Protein AF-A0A935Y3Q5-F1 (afdb_monomer)

Nearest PDB structures (foldseek):
  7ung-assembly1_C4  TM=1.610E-01  e=5.595E+00  Homo sapiens

Solvent-accessible surface area (backbone atoms only — not comparable to full-atom values): 12399 Å² total; per-residue (Å²): 144,76,80,94,75,81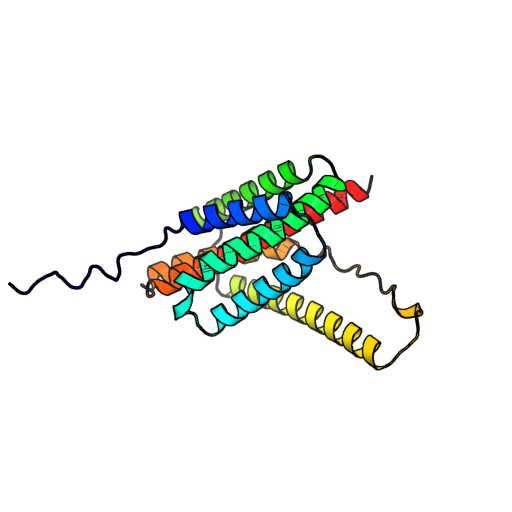,73,72,82,82,67,74,67,79,50,76,68,51,31,56,52,37,16,52,52,18,19,54,52,16,55,75,59,72,44,78,80,54,44,57,55,25,52,51,50,39,54,50,50,53,53,50,38,71,78,40,48,82,50,14,72,63,48,36,43,55,42,26,27,35,44,15,26,33,53,20,30,52,49,46,59,48,44,76,76,37,81,70,51,64,63,54,23,55,50,50,41,52,49,52,51,52,51,51,52,50,44,49,73,68,55,77,57,74,88,42,73,66,59,51,50,53,51,54,50,53,54,50,52,54,51,51,52,53,50,49,54,50,50,52,53,55,49,44,73,74,73,54,97,62,82,83,71,84,69,77,72,85,81,70,80,72,80,70,59,72,53,51,69,56,49,49,54,51,48,51,51,52,47,55,52,39,60,76,68,66,58,62,76,39,52,57,33,44,49,51,40,52,44,50,53,46,53,53,51,44,37,55,47,37,46,51,53,52,50,58,57,64,70,73,114

Mean predicted aligned error: 11.65 Å

Secondary structure (DSSP, 8-state):
-----S-GGG-----HHHHHHHHHHHHHHHHHS--HHHHHHHHHHHHHHHHHHHH-GGGHHHHHHHHHHHHHHHHHHHHHHHHHHSTTHHHHHHHHHHHHHHHHHHHHHTTSS---HHHHHHHHHHHHHHHHHHHHHHHHHHHHHHH---GGGTT------SSSSTHHHHHHHHHHHHHHHHHHTT--THHHHHHHHHHHHHHHHHHHHHHHHHHHHHTT-

Structure (mmCIF, N/CA/C/O backbone):
data_AF-A0A935Y3Q5-F1
#
_entry.id   AF-A0A935Y3Q5-F1
#
loop_
_atom_site.group_PDB
_atom_site.id
_atom_site.type_symbol
_atom_site.label_atom_id
_atom_site.label_alt_id
_atom_site.label_comp_id
_atom_site.label_asym_id
_atom_site.label_entity_id
_atom_site.label_seq_id
_atom_site.pdbx_PDB_ins_code
_atom_site.Cartn_x
_atom_site.Cartn_y
_atom_site.Cartn_z
_atom_site.occupancy
_atom_site.B_iso_or_equiv
_atom_site.auth_seq_id
_atom_site.auth_comp_id
_atom_site.auth_asym_id
_atom_site.auth_atom_id
_atom_site.pdbx_PDB_model_num
ATOM 1 N N . MET A 1 1 ? -45.924 16.708 11.625 1.00 39.38 1 MET A N 1
ATOM 2 C CA . MET A 1 1 ? -45.966 16.542 10.158 1.00 39.38 1 MET A CA 1
ATOM 3 C C . MET A 1 1 ? -45.067 17.614 9.555 1.00 39.38 1 MET A C 1
ATOM 5 O O . MET A 1 1 ? -45.546 18.608 9.039 1.00 39.38 1 MET A O 1
ATOM 9 N N . LEU A 1 2 ? -43.756 17.473 9.763 1.00 34.88 2 LEU A N 1
ATOM 10 C CA . LEU A 1 2 ? -42.745 18.402 9.264 1.00 34.88 2 LEU A CA 1
ATOM 11 C C . LEU A 1 2 ? -41.760 17.587 8.441 1.00 34.88 2 LEU A C 1
ATOM 13 O O . LEU A 1 2 ? -41.349 16.495 8.833 1.00 34.88 2 LEU A O 1
ATOM 17 N N . SER A 1 3 ? -41.556 18.097 7.241 1.00 35.84 3 SER A N 1
ATOM 18 C CA . SER A 1 3 ? -41.085 17.430 6.047 1.00 35.84 3 SER A CA 1
ATOM 19 C C . SER A 1 3 ? -39.698 16.826 6.206 1.00 35.84 3 SER A C 1
ATOM 21 O O . SER A 1 3 ? -38.687 17.522 6.266 1.00 35.84 3 SER A O 1
ATOM 23 N N . TRP A 1 4 ? -39.682 15.501 6.149 1.00 32.72 4 TRP A N 1
ATOM 24 C CA . TRP A 1 4 ? -38.643 14.691 5.526 1.00 32.72 4 TRP A CA 1
ATOM 25 C C . TRP A 1 4 ? -38.387 15.182 4.082 1.00 32.72 4 TRP A C 1
ATOM 27 O O . TRP A 1 4 ? -38.914 14.615 3.132 1.00 32.72 4 TRP A O 1
ATOM 37 N N . SER A 1 5 ? -37.657 16.284 3.900 1.00 46.84 5 SER A N 1
ATOM 38 C CA . SER A 1 5 ? -37.293 16.789 2.561 1.00 46.84 5 SER A CA 1
ATOM 39 C C . SER A 1 5 ? -35.880 17.378 2.472 1.00 46.84 5 SER A C 1
ATOM 41 O O . SER A 1 5 ? -35.524 17.886 1.419 1.00 46.84 5 SER A O 1
ATOM 43 N N . ASP A 1 6 ? -35.054 17.264 3.519 1.00 44.66 6 ASP A N 1
ATOM 44 C CA . ASP A 1 6 ? -33.654 17.735 3.491 1.00 44.66 6 ASP A CA 1
ATOM 45 C C . ASP A 1 6 ? -32.638 16.685 3.985 1.00 44.66 6 ASP A C 1
ATOM 47 O O . ASP A 1 6 ? -31.514 16.999 4.368 1.00 44.66 6 ASP A O 1
ATOM 51 N N . HIS A 1 7 ? -32.993 15.397 3.924 1.00 48.81 7 HIS A N 1
ATOM 52 C CA . HIS A 1 7 ? -32.049 14.289 4.150 1.00 48.81 7 HIS A CA 1
ATOM 53 C C . HIS A 1 7 ? -31.499 13.667 2.853 1.00 48.81 7 HIS A C 1
ATOM 55 O O . HIS A 1 7 ? -30.810 12.646 2.894 1.00 48.81 7 HIS A O 1
ATOM 61 N N . ASP A 1 8 ? -31.731 14.298 1.701 1.00 46.88 8 ASP A N 1
ATOM 62 C CA . ASP A 1 8 ? -31.341 13.748 0.397 1.00 46.88 8 ASP A CA 1
ATOM 63 C C . ASP A 1 8 ? -29.943 14.140 -0.089 1.00 46.88 8 ASP A C 1
ATOM 65 O O . ASP A 1 8 ? -29.458 13.557 -1.057 1.00 46.88 8 ASP A O 1
ATOM 69 N N . ASN A 1 9 ? -29.222 15.014 0.622 1.00 42.94 9 ASN A N 1
ATOM 70 C CA . ASN A 1 9 ? -27.847 15.359 0.237 1.00 42.94 9 ASN A CA 1
ATOM 71 C C . ASN A 1 9 ? -26.752 14.542 0.955 1.00 42.94 9 ASN A C 1
ATOM 73 O O . ASN A 1 9 ? -25.574 14.679 0.646 1.00 42.94 9 ASN A O 1
ATOM 77 N N . ALA A 1 10 ? -27.125 13.642 1.873 1.00 44.50 10 ALA A N 1
ATOM 78 C CA . ALA A 1 10 ? -26.200 12.707 2.533 1.00 44.50 10 ALA A CA 1
ATOM 79 C C . ALA A 1 10 ? -26.218 11.292 1.910 1.00 44.50 10 ALA A C 1
ATOM 81 O O . ALA A 1 10 ? -25.588 10.371 2.434 1.00 44.50 10 ALA A O 1
ATOM 82 N N . ARG A 1 11 ? -26.958 11.107 0.804 1.00 49.88 11 ARG A N 1
ATOM 83 C CA . ARG A 1 11 ? -27.151 9.818 0.110 1.00 49.88 11 ARG A CA 1
ATOM 84 C C . ARG A 1 11 ? -26.320 9.639 -1.162 1.00 49.88 11 ARG A C 1
ATOM 86 O O . ARG A 1 11 ? -26.510 8.650 -1.861 1.00 49.88 11 ARG A O 1
ATOM 93 N N . ARG A 1 12 ? -25.394 10.543 -1.487 1.00 51.38 12 ARG A N 1
ATOM 94 C CA . ARG A 1 12 ? -24.423 10.288 -2.562 1.00 51.38 12 ARG A CA 1
ATOM 95 C C . ARG A 1 12 ? -23.186 9.640 -1.964 1.00 51.38 12 ARG A C 1
ATOM 97 O O . ARG A 1 12 ? -22.167 10.288 -1.767 1.00 51.38 12 ARG A O 1
ATOM 104 N N . CYS A 1 13 ? -23.307 8.356 -1.647 1.00 51.44 13 CYS A N 1
ATOM 105 C CA . CYS A 1 13 ? -22.148 7.480 -1.705 1.00 51.44 13 CYS A CA 1
ATOM 106 C C . CYS A 1 13 ? -21.704 7.467 -3.175 1.00 51.44 13 CYS A C 1
ATOM 108 O O . CYS A 1 13 ? -22.484 6.987 -3.995 1.00 51.44 13 CYS A O 1
ATOM 110 N N . PRO A 1 14 ? -20.518 7.971 -3.557 1.00 50.34 14 PRO A N 1
ATOM 111 C CA . PRO A 1 14 ? -19.806 7.282 -4.611 1.00 50.34 14 PRO A CA 1
ATOM 112 C C . PRO A 1 14 ? -19.518 5.897 -4.035 1.00 50.34 14 PRO A C 1
ATOM 114 O O . PRO A 1 14 ? -18.933 5.736 -2.975 1.00 50.34 14 PRO A O 1
ATOM 117 N N . ASP A 1 15 ? -20.119 4.907 -4.640 1.00 57.72 15 ASP A N 1
ATOM 118 C CA . ASP A 1 15 ? -20.060 3.492 -4.349 1.00 57.72 15 ASP A CA 1
ATOM 119 C C . ASP A 1 15 ? -18.612 3.066 -4.015 1.00 57.72 15 ASP A C 1
ATOM 121 O O . ASP A 1 15 ? -17.704 3.282 -4.803 1.00 57.72 15 ASP A O 1
ATOM 125 N N . ILE A 1 16 ? -18.357 2.415 -2.876 1.00 58.88 16 ILE A N 1
ATOM 126 C CA . ILE A 1 16 ? -17.071 1.733 -2.609 1.00 58.88 16 ILE A CA 1
ATOM 127 C C . ILE A 1 16 ? -16.604 0.859 -3.805 1.00 58.88 16 ILE A C 1
ATOM 129 O O . ILE A 1 16 ? -15.405 0.877 -4.105 1.00 58.88 16 ILE A O 1
ATOM 133 N N . PRO A 1 17 ? -17.486 0.164 -4.568 1.00 62.41 17 PRO A N 1
ATOM 134 C CA . PRO A 1 17 ? -17.058 -0.512 -5.798 1.00 62.41 17 PRO A CA 1
ATOM 135 C C . PRO A 1 17 ? -16.585 0.433 -6.919 1.00 62.41 17 PRO A C 1
ATOM 137 O O . PRO A 1 17 ? -15.764 0.018 -7.738 1.00 62.41 17 PRO A O 1
ATOM 140 N N . LEU A 1 18 ? -17.012 1.701 -6.937 1.00 69.00 18 LEU A N 1
ATOM 141 C CA . LEU A 1 18 ? -16.513 2.731 -7.855 1.00 69.00 18 LEU A CA 1
ATOM 142 C C . LEU A 1 18 ? -15.013 2.962 -7.657 1.00 69.00 18 LEU A C 1
ATOM 144 O O . LEU A 1 18 ? -14.288 3.103 -8.633 1.00 69.00 18 LEU A O 1
ATOM 148 N N . GLY A 1 19 ? -14.530 2.953 -6.410 1.00 68.12 19 GLY A N 1
ATOM 149 C CA . GLY A 1 19 ? -13.105 3.103 -6.104 1.00 68.12 19 GLY A CA 1
ATOM 150 C C . GLY A 1 19 ? -12.257 1.978 -6.704 1.00 68.12 19 GLY A C 1
ATOM 151 O O . GLY A 1 19 ? -11.228 2.241 -7.323 1.00 68.12 19 GLY A O 1
ATOM 152 N N . GLY A 1 20 ? -12.726 0.730 -6.604 1.00 67.31 20 GLY A N 1
ATOM 153 C CA . GLY A 1 20 ? -12.073 -0.415 -7.246 1.00 67.31 20 GLY A CA 1
ATOM 154 C C . GLY A 1 20 ? -12.096 -0.326 -8.774 1.00 67.31 20 GLY A C 1
ATOM 155 O O . GLY A 1 20 ? -11.088 -0.579 -9.429 1.00 67.31 20 GLY A O 1
ATOM 156 N N . LEU A 1 21 ? -13.219 0.102 -9.353 1.00 73.38 21 LEU A N 1
ATOM 157 C CA . LEU A 1 21 ? -13.364 0.269 -10.801 1.00 73.38 21 LEU A CA 1
ATOM 158 C C . LEU A 1 21 ? -12.474 1.400 -11.348 1.00 73.38 21 LEU A C 1
ATOM 160 O O . LEU A 1 21 ? -11.864 1.261 -12.408 1.00 73.38 21 LEU A O 1
ATOM 164 N N . LEU A 1 22 ? -12.337 2.486 -10.589 1.00 73.19 22 LEU A N 1
ATOM 165 C CA . LEU A 1 22 ? -11.429 3.597 -10.867 1.00 73.19 22 LEU A CA 1
ATOM 166 C C . LEU A 1 22 ? -9.955 3.183 -10.784 1.00 73.19 22 LEU A C 1
ATOM 168 O O . LEU A 1 22 ? -9.159 3.611 -11.620 1.00 73.19 22 LEU A O 1
ATOM 172 N N . LEU A 1 23 ? -9.596 2.312 -9.837 1.00 72.00 23 LEU A N 1
ATOM 173 C CA . LEU A 1 23 ? -8.248 1.747 -9.747 1.00 72.00 23 LEU A CA 1
ATOM 174 C C . LEU A 1 23 ? -7.921 0.909 -10.982 1.00 72.00 23 LEU A C 1
ATOM 176 O O . LEU A 1 23 ? -6.860 1.081 -11.578 1.00 72.00 23 LEU A O 1
ATOM 180 N N . LEU A 1 24 ? -8.846 0.050 -11.415 1.00 74.75 24 LEU A N 1
ATOM 181 C CA . LEU A 1 24 ? -8.669 -0.753 -12.627 1.00 74.75 24 LEU A CA 1
ATOM 182 C C . LEU A 1 24 ? -8.554 0.123 -13.885 1.00 74.75 24 LEU A C 1
ATOM 184 O O . LEU A 1 24 ? -7.737 -0.169 -14.757 1.00 74.75 24 LEU A O 1
ATOM 188 N N . ALA A 1 25 ? -9.309 1.223 -13.963 1.00 73.81 25 ALA A N 1
ATOM 189 C CA . ALA A 1 25 ? -9.192 2.197 -15.050 1.00 73.81 25 ALA A CA 1
ATOM 190 C C . ALA A 1 25 ? -7.831 2.923 -15.040 1.00 73.81 25 ALA A C 1
ATOM 192 O O . ALA A 1 25 ? -7.201 3.088 -16.090 1.00 73.81 25 ALA A O 1
ATOM 193 N N . GLY A 1 26 ? -7.337 3.306 -13.858 1.00 68.69 26 GLY A N 1
ATOM 194 C CA . GLY A 1 26 ? -5.981 3.829 -13.675 1.00 68.69 26 GLY A CA 1
ATOM 195 C C . GLY A 1 26 ? -4.911 2.815 -14.091 1.00 68.69 26 GLY A C 1
ATOM 196 O O . GLY A 1 26 ? -3.988 3.137 -14.832 1.00 68.69 26 GLY A O 1
ATOM 197 N N . ALA A 1 27 ? -5.072 1.551 -13.706 1.00 67.12 27 ALA A N 1
ATOM 198 C CA . ALA A 1 27 ? -4.135 0.493 -14.071 1.00 67.12 27 ALA A CA 1
ATOM 199 C C . ALA A 1 27 ? -4.115 0.224 -15.581 1.00 67.12 27 ALA A C 1
ATOM 201 O O . ALA A 1 27 ? -3.040 0.087 -16.161 1.00 67.12 27 ALA A O 1
ATOM 202 N N . ALA A 1 28 ? -5.279 0.218 -16.235 1.00 71.81 28 ALA A N 1
ATOM 203 C CA . ALA A 1 28 ? -5.386 0.040 -17.681 1.00 71.81 28 ALA A CA 1
ATOM 204 C C . ALA A 1 28 ? -4.739 1.195 -18.465 1.00 71.81 28 ALA A C 1
ATOM 206 O O . ALA A 1 28 ? -4.054 0.966 -19.461 1.00 71.81 28 ALA A O 1
ATOM 207 N N . THR A 1 29 ? -4.915 2.436 -18.003 1.00 68.81 29 THR A N 1
ATOM 208 C CA . THR A 1 29 ? -4.280 3.608 -18.627 1.00 68.81 29 THR A CA 1
ATOM 209 C C . THR A 1 29 ? -2.761 3.604 -18.432 1.00 68.81 29 THR A C 1
ATOM 211 O O . THR A 1 29 ? -2.031 3.875 -19.386 1.00 68.81 29 THR A O 1
ATOM 214 N N . GLY A 1 30 ? -2.273 3.198 -17.254 1.00 62.12 30 GLY A N 1
ATOM 215 C CA . GLY A 1 30 ? -0.839 3.014 -16.989 1.00 62.12 30 GLY A CA 1
ATOM 216 C C . GLY A 1 30 ? -0.214 1.891 -17.823 1.00 62.12 30 GLY A C 1
ATOM 217 O O . GLY A 1 30 ? 0.922 2.008 -18.276 1.00 62.12 30 GLY A O 1
ATOM 218 N N . TRP A 1 31 ? -0.982 0.835 -18.104 1.00 62.12 31 TRP A N 1
ATOM 219 C CA . TRP A 1 31 ? -0.565 -0.260 -18.981 1.00 62.12 31 TRP A CA 1
ATOM 220 C C . TRP A 1 31 ? -0.374 0.184 -20.438 1.00 62.12 31 TRP A C 1
ATOM 222 O O . TRP A 1 31 ? 0.500 -0.328 -21.134 1.00 62.12 31 TRP A O 1
ATOM 232 N N . TYR A 1 32 ? -1.187 1.132 -20.910 1.00 67.00 32 TYR A N 1
ATOM 233 C CA . TYR A 1 32 ? -1.147 1.601 -22.297 1.00 67.00 32 TYR A CA 1
ATOM 234 C C . TYR A 1 32 ? -0.034 2.632 -22.554 1.00 67.00 32 TYR A C 1
ATOM 236 O O . TYR A 1 32 ? 0.491 2.702 -23.665 1.00 67.00 32 TYR A O 1
ATOM 244 N N . TYR A 1 33 ? 0.356 3.408 -21.535 1.00 64.69 33 TYR A N 1
ATOM 245 C CA . TYR A 1 33 ? 1.381 4.458 -21.637 1.00 64.69 33 TYR A CA 1
ATOM 246 C C . TYR A 1 33 ? 2.509 4.300 -20.600 1.00 64.69 33 TYR A C 1
ATOM 248 O O . TYR A 1 33 ? 2.696 5.173 -19.744 1.00 64.69 33 TYR A O 1
ATOM 256 N N . PRO A 1 34 ? 3.311 3.225 -20.675 1.00 61.66 34 PRO A N 1
ATOM 257 C CA . PRO A 1 34 ? 4.431 3.021 -19.766 1.00 61.66 34 PRO A CA 1
ATOM 258 C C . PRO A 1 34 ? 5.538 4.042 -20.037 1.00 61.66 34 PRO A C 1
ATOM 260 O O . PRO A 1 34 ? 6.307 3.927 -20.990 1.00 61.66 34 PRO A O 1
ATOM 263 N N . SER A 1 35 ? 5.648 5.061 -19.192 1.00 65.94 35 SER A N 1
ATOM 264 C CA . SER A 1 35 ? 6.796 5.963 -19.231 1.00 65.94 35 SER A CA 1
ATOM 265 C C . SER A 1 35 ? 7.275 6.310 -17.829 1.00 65.94 35 SER A C 1
ATOM 267 O O . SER A 1 35 ? 6.481 6.522 -16.910 1.00 65.94 35 SER A O 1
ATOM 269 N N . ASN A 1 36 ? 8.597 6.436 -17.676 1.00 64.19 36 ASN A N 1
ATOM 270 C CA . ASN A 1 36 ? 9.225 6.921 -16.441 1.00 64.19 36 ASN A CA 1
ATOM 271 C C . ASN A 1 36 ? 8.727 8.328 -16.054 1.00 64.19 36 ASN A C 1
ATOM 273 O O . ASN A 1 36 ? 8.797 8.707 -14.888 1.00 64.19 36 ASN A O 1
ATOM 277 N N . LEU A 1 37 ? 8.184 9.068 -17.029 1.00 63.91 37 LEU A N 1
ATOM 278 C CA . LEU A 1 37 ? 7.519 10.358 -16.859 1.00 63.91 37 LEU A CA 1
ATOM 279 C C . LEU A 1 37 ? 6.200 10.274 -16.080 1.00 63.91 37 LEU A C 1
ATOM 281 O O . LEU A 1 37 ? 5.844 11.265 -15.461 1.00 63.91 37 LEU A O 1
ATOM 285 N N . PHE A 1 38 ? 5.493 9.139 -16.065 1.00 65.25 38 PHE A N 1
ATOM 286 C CA . PHE A 1 38 ? 4.278 8.964 -15.254 1.00 65.25 38 PHE A CA 1
ATOM 287 C C . PHE A 1 38 ? 4.540 8.242 -13.928 1.00 65.25 38 PHE A C 1
ATOM 289 O O . PHE A 1 38 ? 3.842 8.504 -12.952 1.00 65.25 38 PHE A O 1
ATOM 296 N N . LEU A 1 39 ? 5.574 7.400 -13.851 1.00 69.69 39 LEU A N 1
ATOM 297 C CA . LEU A 1 39 ? 5.873 6.603 -12.657 1.00 69.69 39 LEU A CA 1
ATOM 298 C C . LEU A 1 39 ? 6.265 7.464 -11.443 1.00 69.69 39 LEU A C 1
ATOM 300 O O . LEU A 1 39 ? 5.698 7.300 -10.363 1.00 69.69 39 LEU A O 1
ATOM 304 N N . TRP A 1 40 ? 7.194 8.409 -11.617 1.00 71.38 40 TRP A N 1
ATOM 305 C CA . TRP A 1 40 ? 7.646 9.274 -10.520 1.00 71.38 40 TRP A CA 1
ATOM 306 C C . TRP A 1 40 ? 6.577 10.277 -10.064 1.00 71.38 40 TRP A C 1
ATOM 308 O O . TRP A 1 40 ? 6.346 10.375 -8.857 1.00 71.38 40 TRP A O 1
ATOM 318 N N . PRO A 1 41 ? 5.859 10.978 -10.966 1.00 74.06 41 PRO A N 1
ATOM 319 C CA . PRO A 1 41 ? 4.769 11.853 -10.549 1.00 74.06 41 PRO A CA 1
ATOM 320 C C . PRO A 1 41 ? 3.612 11.101 -9.900 1.00 74.06 41 PRO A C 1
ATOM 322 O O . PRO A 1 41 ? 3.035 11.634 -8.961 1.00 74.06 41 PRO A O 1
ATOM 325 N N . ALA A 1 42 ? 3.290 9.877 -10.336 1.00 72.38 42 ALA A N 1
ATOM 326 C CA . ALA A 1 42 ? 2.255 9.067 -9.694 1.00 72.38 42 ALA A CA 1
ATOM 327 C C . ALA A 1 42 ? 2.658 8.647 -8.271 1.00 72.38 42 ALA A C 1
ATOM 329 O O . ALA A 1 42 ? 1.853 8.785 -7.353 1.00 72.38 42 ALA A O 1
ATOM 330 N N . ALA A 1 43 ? 3.915 8.234 -8.060 1.00 72.06 43 ALA A N 1
ATOM 331 C CA . ALA A 1 43 ? 4.434 7.913 -6.728 1.00 72.06 43 ALA A CA 1
ATOM 332 C C . ALA A 1 43 ? 4.390 9.127 -5.782 1.00 72.06 43 ALA A C 1
ATOM 334 O O . ALA A 1 43 ? 3.943 9.030 -4.638 1.00 72.06 43 ALA A O 1
ATOM 335 N N . ILE A 1 44 ? 4.820 10.294 -6.274 1.00 77.50 44 ILE A N 1
ATOM 336 C CA . ILE A 1 44 ? 4.821 11.544 -5.503 1.00 77.50 44 ILE A CA 1
ATOM 337 C C . ILE A 1 44 ? 3.384 12.008 -5.232 1.00 77.50 44 ILE A C 1
ATOM 339 O O . ILE A 1 44 ? 3.059 12.371 -4.104 1.00 77.50 44 ILE A O 1
ATOM 343 N N . ALA A 1 45 ? 2.504 11.962 -6.234 1.00 77.19 45 ALA A N 1
ATOM 344 C CA . ALA A 1 45 ? 1.101 12.335 -6.088 1.00 77.19 45 ALA A CA 1
ATOM 345 C C . ALA A 1 45 ? 0.369 11.420 -5.095 1.00 77.19 45 ALA A C 1
ATOM 347 O O . ALA A 1 45 ? -0.364 11.925 -4.246 1.00 77.19 45 ALA A O 1
ATOM 348 N N . GLY A 1 46 ? 0.608 10.105 -5.148 1.00 74.75 46 GLY A N 1
ATOM 349 C CA . GLY A 1 46 ? 0.058 9.136 -4.199 1.00 74.75 46 GLY A CA 1
ATOM 350 C C . GLY A 1 46 ? 0.490 9.433 -2.762 1.00 74.75 46 GLY A C 1
ATOM 351 O O . GLY A 1 46 ? -0.352 9.531 -1.869 1.00 74.75 46 GLY A O 1
ATOM 352 N N . LEU A 1 47 ? 1.783 9.692 -2.543 1.00 77.31 47 LEU A N 1
ATOM 353 C CA . LEU A 1 47 ? 2.315 10.041 -1.223 1.00 77.31 47 LEU A CA 1
ATOM 354 C C . LEU A 1 47 ? 1.725 11.356 -0.687 1.00 77.31 47 LEU A C 1
ATOM 356 O O . LEU A 1 47 ? 1.337 11.434 0.479 1.00 77.31 47 LEU A O 1
ATOM 360 N N . VAL A 1 48 ? 1.603 12.378 -1.538 1.00 79.81 48 VAL A N 1
ATOM 361 C CA . VAL A 1 48 ? 0.997 13.668 -1.172 1.00 79.81 48 VAL A CA 1
ATOM 362 C C . VAL A 1 48 ? -0.486 13.508 -0.828 1.00 79.81 48 VAL A C 1
ATOM 364 O O . VAL A 1 48 ? -0.942 14.073 0.165 1.00 79.81 48 VAL A O 1
ATOM 367 N N . LEU A 1 49 ? -1.239 12.710 -1.588 1.00 76.12 49 LEU A N 1
ATOM 368 C CA . LEU A 1 49 ? -2.655 12.428 -1.320 1.00 76.12 49 LEU A CA 1
ATOM 369 C C . LEU A 1 49 ? -2.855 11.737 0.035 1.00 76.12 49 LEU A C 1
ATOM 371 O O . LEU A 1 49 ? -3.719 12.154 0.808 1.00 76.12 49 LEU A O 1
ATOM 375 N N . VAL A 1 50 ? -2.022 10.745 0.361 1.00 74.12 50 VAL A N 1
ATOM 376 C CA . VAL A 1 50 ? -2.049 10.058 1.666 1.00 74.12 50 VAL A CA 1
ATOM 377 C C . VAL A 1 50 ? -1.701 11.016 2.805 1.00 74.12 50 VAL A C 1
ATOM 379 O O . VAL A 1 50 ? -2.333 10.986 3.866 1.00 74.12 50 VAL A O 1
ATOM 382 N N . LEU A 1 51 ? -0.733 11.909 2.591 1.00 80.19 51 LEU A N 1
ATOM 383 C CA . LEU A 1 51 ? -0.363 12.915 3.581 1.00 80.19 51 LEU A CA 1
ATOM 384 C C . LEU A 1 51 ? -1.520 13.897 3.830 1.00 80.19 51 LEU A C 1
ATOM 386 O O . LEU A 1 51 ? -1.872 14.160 4.980 1.00 80.19 51 LEU A O 1
ATOM 390 N N . ILE A 1 52 ? -2.177 14.377 2.770 1.00 78.81 52 ILE A N 1
ATOM 391 C CA . ILE A 1 52 ? -3.354 15.253 2.871 1.00 78.81 52 ILE A CA 1
ATOM 392 C C . ILE A 1 52 ? -4.504 14.539 3.598 1.00 78.81 52 ILE A C 1
ATOM 394 O O . ILE A 1 52 ? -5.112 15.126 4.496 1.00 78.81 52 ILE A O 1
ATOM 398 N N . ALA A 1 53 ? -4.769 13.270 3.273 1.00 76.69 53 ALA A N 1
ATOM 399 C CA . ALA A 1 53 ? -5.787 12.462 3.948 1.00 76.69 53 ALA A CA 1
ATOM 400 C C . ALA A 1 53 ? -5.490 12.272 5.447 1.00 76.69 53 ALA A C 1
ATOM 402 O O . ALA A 1 53 ? -6.411 12.266 6.266 1.00 76.69 53 ALA A O 1
ATOM 403 N N . SER A 1 54 ? -4.210 12.177 5.820 1.00 74.25 54 SER A N 1
ATOM 404 C CA . SER A 1 54 ? -3.778 12.022 7.215 1.00 74.25 54 SER A CA 1
ATOM 405 C C . SER A 1 54 ? -4.069 13.268 8.059 1.00 74.25 54 SER A C 1
ATOM 407 O O . SER A 1 54 ? -4.478 13.146 9.217 1.00 74.25 54 SER A O 1
ATOM 409 N N . PHE A 1 55 ? -3.915 14.466 7.480 1.00 78.81 55 PHE A N 1
ATOM 410 C CA . PHE A 1 55 ? -4.214 15.734 8.155 1.00 78.81 55 PHE A CA 1
ATOM 411 C C . PHE A 1 55 ? -5.698 16.126 8.088 1.00 78.81 55 PHE A C 1
ATOM 413 O O . PHE A 1 55 ? -6.207 16.732 9.030 1.00 78.81 55 PHE A O 1
ATOM 420 N N . LYS A 1 56 ? -6.414 15.777 7.010 1.00 72.94 56 LYS A N 1
ATOM 421 C CA . LYS A 1 56 ? -7.840 16.099 6.815 1.00 72.94 56 LYS A CA 1
ATOM 422 C C . LYS A 1 56 ? -8.694 14.855 6.565 1.00 72.94 56 LYS A C 1
ATOM 424 O O . LYS A 1 56 ? -9.232 14.652 5.478 1.00 72.94 56 LYS A O 1
ATOM 429 N N . LYS A 1 57 ? -8.906 14.076 7.630 1.00 71.12 57 LYS A N 1
ATOM 430 C CA . LYS A 1 57 ? -9.700 12.829 7.614 1.00 71.12 57 LYS A CA 1
ATOM 431 C C . LYS A 1 57 ? -11.153 13.015 7.156 1.00 71.12 57 LYS A C 1
ATOM 433 O O . LYS A 1 57 ? -11.747 12.083 6.627 1.00 71.12 57 LYS A O 1
ATOM 438 N N . GLU A 1 58 ? -11.726 14.206 7.310 1.00 69.94 58 GLU A N 1
ATOM 439 C CA . GLU A 1 58 ? -13.096 14.517 6.869 1.00 69.94 58 GLU A CA 1
ATOM 440 C C . GLU A 1 58 ? -13.254 14.508 5.337 1.00 69.94 58 GLU A C 1
ATOM 442 O O . GLU A 1 58 ? -14.347 14.274 4.829 1.00 69.94 58 GLU A O 1
ATOM 447 N N . TRP A 1 59 ? -12.161 14.710 4.591 1.00 70.81 59 TRP A N 1
ATOM 448 C CA . TRP A 1 59 ? -12.153 14.747 3.123 1.00 70.81 59 TRP A CA 1
ATOM 449 C C . TRP A 1 59 ? -11.903 13.365 2.499 1.00 70.81 59 TRP A C 1
ATOM 451 O O . TRP A 1 59 ? -11.875 13.230 1.274 1.00 70.81 59 TRP A O 1
ATOM 461 N N . SER A 1 60 ? -11.771 12.323 3.329 1.00 68.94 60 SER A N 1
ATOM 462 C CA . SER A 1 60 ? -11.549 10.935 2.902 1.00 68.94 60 SER A CA 1
ATOM 463 C C . SER A 1 60 ? -12.526 10.430 1.827 1.00 68.94 60 SER A C 1
ATOM 465 O O . SER A 1 60 ? -12.057 9.738 0.926 1.00 68.94 60 SER A O 1
ATOM 467 N N . PRO A 1 61 ? -13.830 10.797 1.814 1.00 68.81 61 PRO A N 1
ATOM 468 C CA . PRO A 1 61 ? -14.753 10.344 0.766 1.00 68.81 61 PRO A CA 1
ATOM 469 C C . PRO A 1 61 ? -14.406 10.840 -0.646 1.00 68.81 61 PRO A C 1
ATOM 471 O O . PRO A 1 61 ? -14.776 10.205 -1.628 1.00 68.81 61 PRO A O 1
ATOM 474 N N . ILE A 1 62 ? -13.706 11.974 -0.762 1.00 75.06 62 ILE A N 1
ATOM 475 C CA . ILE A 1 62 ? -13.274 12.546 -2.047 1.00 75.06 62 ILE A CA 1
ATOM 476 C C . ILE A 1 62 ? -11.844 12.107 -2.369 1.00 75.06 62 ILE A C 1
ATOM 478 O O . ILE A 1 62 ? -11.526 11.807 -3.518 1.00 75.06 62 ILE A O 1
ATOM 482 N N . ILE A 1 63 ? -10.978 12.050 -1.356 1.00 77.56 63 ILE A N 1
ATOM 483 C CA . ILE A 1 63 ? -9.564 11.713 -1.539 1.00 77.56 63 ILE A CA 1
ATOM 484 C C . ILE A 1 63 ? -9.389 10.230 -1.882 1.00 77.56 63 ILE A C 1
ATOM 486 O O . ILE A 1 63 ? -8.567 9.914 -2.736 1.00 77.56 63 ILE A O 1
ATOM 490 N N . ALA A 1 64 ? -10.173 9.324 -1.287 1.00 77.81 64 ALA A N 1
ATOM 491 C CA . ALA A 1 64 ? -10.011 7.887 -1.504 1.00 77.81 64 ALA A CA 1
ATOM 492 C C . ALA A 1 64 ? -10.226 7.451 -2.974 1.00 77.81 64 ALA A C 1
ATOM 494 O O . ALA A 1 64 ? -9.373 6.731 -3.493 1.00 77.81 64 ALA A O 1
ATOM 495 N N . PRO A 1 65 ? -11.269 7.908 -3.701 1.00 79.00 65 PRO A N 1
ATOM 496 C CA . PRO A 1 65 ? -11.409 7.612 -5.130 1.00 79.00 65 PRO A CA 1
ATOM 497 C C . PRO A 1 65 ? -10.286 8.199 -5.995 1.00 79.00 65 PRO A C 1
ATOM 499 O O . PRO A 1 65 ? -9.806 7.536 -6.910 1.00 79.00 65 PRO A O 1
ATOM 502 N N . ILE A 1 66 ? -9.842 9.427 -5.704 1.00 80.62 66 ILE A N 1
ATOM 503 C CA . ILE A 1 66 ? -8.735 10.070 -6.434 1.00 80.62 66 ILE A CA 1
ATOM 504 C C . ILE A 1 66 ? -7.443 9.278 -6.219 1.00 80.62 66 ILE A C 1
ATOM 506 O O . ILE A 1 66 ? -6.717 8.994 -7.170 1.00 80.62 66 ILE A O 1
ATOM 510 N N . TYR A 1 67 ? -7.187 8.881 -4.975 1.00 81.44 67 TYR A N 1
ATOM 511 C CA . TYR A 1 67 ? -6.046 8.058 -4.609 1.00 81.44 67 TYR A CA 1
ATOM 512 C C . TYR A 1 67 ? -6.070 6.706 -5.329 1.00 81.44 67 TYR A C 1
ATOM 514 O O . TYR A 1 67 ? -5.052 6.300 -5.877 1.00 81.44 67 TYR A O 1
ATOM 522 N N . ALA A 1 68 ? -7.234 6.059 -5.431 1.00 80.50 68 ALA A N 1
ATOM 523 C CA . ALA A 1 68 ? -7.384 4.798 -6.154 1.00 80.50 68 ALA A CA 1
ATOM 524 C C . ALA A 1 68 ? -6.988 4.907 -7.640 1.00 80.50 68 ALA A C 1
ATOM 526 O O . ALA A 1 68 ? -6.327 4.010 -8.157 1.00 80.50 68 ALA A O 1
ATOM 527 N N . VAL A 1 69 ? -7.327 6.008 -8.323 1.00 80.38 69 VAL A N 1
ATOM 528 C CA . VAL A 1 69 ? -6.910 6.244 -9.722 1.00 80.38 69 VAL A CA 1
ATOM 529 C C . VAL A 1 69 ? -5.394 6.409 -9.830 1.00 80.38 69 VAL A C 1
ATOM 531 O O . VAL A 1 69 ? -4.765 5.801 -10.697 1.00 80.38 69 VAL A O 1
ATOM 534 N N . VAL A 1 70 ? -4.809 7.234 -8.957 1.00 83.56 70 VAL A N 1
ATOM 535 C CA . VAL A 1 70 ? -3.368 7.536 -8.966 1.00 83.56 70 VAL A CA 1
ATOM 536 C C . VAL A 1 70 ? -2.544 6.291 -8.636 1.00 83.56 70 VAL A C 1
ATOM 538 O O . VAL A 1 70 ? -1.574 5.998 -9.332 1.00 83.56 70 VAL A O 1
ATOM 541 N N . GLU A 1 71 ? -2.960 5.516 -7.635 1.00 80.50 71 GLU A N 1
ATOM 542 C CA . GLU A 1 71 ? -2.337 4.230 -7.313 1.00 80.50 71 GLU A CA 1
ATOM 543 C C . GLU A 1 71 ? -2.529 3.204 -8.424 1.00 80.50 71 GLU A C 1
ATOM 545 O O . GLU A 1 71 ? -1.591 2.497 -8.776 1.00 80.50 71 GLU A O 1
ATOM 550 N N . GLY A 1 72 ? -3.713 3.148 -9.040 1.00 80.56 72 GLY A N 1
ATOM 551 C CA . GLY A 1 72 ? -3.953 2.291 -10.197 1.00 80.56 72 GLY A CA 1
ATOM 552 C C . GLY A 1 72 ? -2.936 2.552 -11.308 1.00 80.56 72 GLY A C 1
ATOM 553 O O . GLY A 1 72 ? -2.293 1.620 -11.786 1.00 80.56 72 GLY A O 1
ATOM 554 N N . LEU A 1 73 ? -2.723 3.823 -11.662 1.00 80.75 73 LEU A N 1
ATOM 555 C CA . LEU A 1 73 ? -1.710 4.242 -12.638 1.00 80.75 73 LEU A CA 1
ATOM 556 C C . LEU A 1 73 ? -0.296 3.811 -12.231 1.00 80.75 73 LEU A C 1
ATOM 558 O O . LEU A 1 73 ? 0.449 3.272 -13.057 1.00 80.75 73 LEU A O 1
ATOM 562 N N . PHE A 1 74 ? 0.070 4.022 -10.966 1.00 81.75 74 PHE A N 1
ATOM 563 C CA . PHE A 1 74 ? 1.379 3.655 -10.430 1.00 81.75 74 PHE A CA 1
ATOM 564 C C . PHE A 1 74 ? 1.629 2.144 -10.533 1.00 81.75 74 PHE A C 1
ATOM 566 O O . PHE A 1 74 ? 2.607 1.700 -11.142 1.00 81.75 74 PHE A O 1
ATOM 573 N N . VAL A 1 75 ? 0.694 1.346 -10.020 1.00 82.75 75 VAL A N 1
ATOM 574 C CA . VAL A 1 75 ? 0.770 -0.117 -10.013 1.00 82.75 75 VAL A CA 1
ATOM 575 C C . VAL A 1 75 ? 0.712 -0.691 -11.425 1.00 82.75 75 VAL A C 1
ATOM 577 O O . VAL A 1 75 ? 1.462 -1.619 -11.730 1.00 82.75 75 VAL A O 1
ATOM 580 N N . GLY A 1 76 ? -0.129 -0.146 -12.307 1.00 80.88 76 GLY A N 1
ATOM 581 C CA . GLY A 1 76 ? -0.225 -0.569 -13.707 1.00 80.88 76 GLY A CA 1
ATOM 582 C C . GLY A 1 76 ? 1.083 -0.347 -14.467 1.00 80.88 76 GLY A C 1
ATOM 583 O O . GLY A 1 76 ? 1.561 -1.249 -15.155 1.00 80.88 76 GLY A O 1
ATOM 584 N N . THR A 1 77 ? 1.715 0.812 -14.260 1.00 78.56 77 THR A N 1
ATOM 585 C CA . THR A 1 77 ? 3.008 1.139 -14.877 1.00 78.56 77 THR A CA 1
ATOM 586 C C . THR A 1 77 ? 4.113 0.203 -14.380 1.00 78.56 77 THR A C 1
ATOM 588 O O . THR A 1 77 ? 4.853 -0.356 -15.188 1.00 78.56 77 THR A O 1
ATOM 591 N N . ILE A 1 78 ? 4.202 -0.036 -13.062 1.00 80.38 78 ILE A N 1
ATOM 592 C CA . ILE A 1 78 ? 5.180 -0.982 -12.495 1.00 80.38 78 ILE A CA 1
ATOM 593 C C . ILE A 1 78 ? 4.927 -2.401 -12.998 1.00 80.38 78 ILE A C 1
ATOM 595 O O . ILE A 1 78 ? 5.868 -3.099 -13.369 1.00 80.38 78 ILE A O 1
ATOM 599 N N . SER A 1 79 ? 3.665 -2.825 -13.044 1.00 81.50 79 SER A N 1
ATOM 600 C CA . SER A 1 79 ? 3.308 -4.165 -13.506 1.00 81.50 79 SER A CA 1
ATOM 601 C C . SER A 1 79 ? 3.832 -4.409 -14.915 1.00 81.50 79 SER A C 1
ATOM 603 O O . SER A 1 79 ? 4.439 -5.446 -15.145 1.00 81.50 79 SER A O 1
ATOM 605 N N . LEU A 1 80 ? 3.699 -3.445 -15.832 1.00 77.12 80 LEU A N 1
ATOM 606 C CA . LEU A 1 80 ? 4.226 -3.592 -17.188 1.00 77.12 80 LEU A CA 1
ATOM 607 C C . LEU A 1 80 ? 5.763 -3.659 -17.236 1.00 77.12 80 LEU A C 1
ATOM 609 O O . LEU A 1 80 ? 6.326 -4.443 -18.005 1.00 77.12 80 LEU A O 1
ATOM 613 N N . LEU A 1 81 ? 6.452 -2.886 -16.392 1.00 77.56 81 LEU A N 1
ATOM 614 C CA . LEU A 1 81 ? 7.912 -2.970 -16.278 1.00 77.56 81 LEU A CA 1
ATOM 615 C C . LEU A 1 81 ? 8.347 -4.383 -15.860 1.00 77.56 81 LEU A C 1
ATOM 617 O O . LEU A 1 81 ? 9.256 -4.947 -16.462 1.00 77.56 81 LEU A O 1
ATOM 621 N N . TYR A 1 82 ? 7.643 -5.003 -14.911 1.00 74.38 82 TYR A N 1
ATOM 622 C CA . TYR A 1 82 ? 7.904 -6.390 -14.516 1.00 74.38 82 TYR A CA 1
ATOM 623 C C . TYR A 1 82 ? 7.430 -7.408 -15.566 1.00 74.38 82 TYR A C 1
ATOM 625 O O . TYR A 1 82 ? 8.094 -8.423 -15.748 1.00 74.38 82 TYR A O 1
ATOM 633 N N . ALA A 1 83 ? 6.342 -7.136 -16.296 1.00 79.12 83 ALA A N 1
ATOM 634 C CA . ALA A 1 83 ? 5.842 -7.997 -17.376 1.00 79.12 83 ALA A CA 1
ATOM 635 C C . ALA A 1 83 ? 6.841 -8.122 -18.528 1.00 79.12 83 ALA A C 1
ATOM 637 O O . ALA A 1 83 ? 6.987 -9.190 -19.118 1.00 79.12 83 ALA A O 1
ATOM 638 N N . SER A 1 84 ? 7.487 -7.005 -18.874 1.00 74.50 84 SER A N 1
ATOM 639 C CA . SER A 1 84 ? 8.467 -6.961 -19.960 1.00 74.50 84 SER A CA 1
ATOM 640 C C . SER A 1 84 ? 9.781 -7.645 -19.581 1.00 74.50 84 SER A C 1
ATOM 642 O O . SER A 1 84 ? 10.423 -8.228 -20.449 1.00 74.50 84 SER A O 1
ATOM 644 N N . ALA A 1 85 ? 10.144 -7.635 -18.295 1.00 72.94 85 ALA A N 1
ATOM 645 C CA . ALA A 1 85 ? 11.313 -8.341 -17.776 1.00 72.94 85 ALA A CA 1
ATOM 646 C C . ALA A 1 85 ? 11.060 -9.842 -17.537 1.00 72.94 85 ALA A C 1
ATOM 648 O O . ALA A 1 85 ? 11.953 -10.654 -17.762 1.00 72.94 85 ALA A O 1
ATOM 649 N N . PHE A 1 86 ? 9.854 -10.222 -17.106 1.00 71.94 86 PHE A N 1
ATOM 650 C CA . PHE A 1 86 ? 9.518 -11.597 -16.749 1.00 71.94 86 PHE A CA 1
ATOM 651 C C . PHE A 1 86 ? 8.096 -11.969 -17.197 1.00 71.94 86 PHE A C 1
ATOM 653 O O . PHE A 1 86 ? 7.093 -11.448 -16.697 1.00 71.94 86 PHE A O 1
ATOM 660 N N . GLN A 1 87 ? 7.990 -12.923 -18.124 1.00 71.88 87 GLN A N 1
ATOM 661 C CA . GLN A 1 87 ? 6.697 -13.374 -18.639 1.00 71.88 87 GLN A CA 1
ATOM 662 C C . GLN A 1 87 ? 5.915 -14.166 -17.578 1.00 71.88 87 GLN A C 1
ATOM 664 O O . GLN A 1 87 ? 6.433 -15.087 -16.955 1.00 71.88 87 GLN A O 1
ATOM 669 N N . GLY A 1 88 ? 4.639 -13.820 -17.378 1.00 74.50 88 GLY A N 1
ATOM 670 C CA . GLY A 1 88 ? 3.714 -14.587 -16.531 1.00 74.50 88 GLY A CA 1
ATOM 671 C C . GLY A 1 88 ? 3.817 -14.353 -15.015 1.00 74.50 88 GLY A C 1
ATOM 672 O O . GLY A 1 88 ? 2.981 -14.880 -14.277 1.00 74.50 88 GLY A O 1
ATOM 673 N N . ILE A 1 89 ? 4.758 -13.532 -14.529 1.00 82.56 89 ILE A N 1
ATOM 674 C CA . ILE A 1 89 ? 4.896 -13.232 -13.086 1.00 82.56 89 ILE A CA 1
ATOM 675 C C . ILE A 1 89 ? 3.653 -12.536 -12.521 1.00 82.56 89 ILE A C 1
ATOM 677 O O . ILE A 1 89 ? 3.250 -12.808 -11.392 1.00 82.56 89 ILE A O 1
ATOM 681 N N . ILE A 1 90 ? 2.999 -11.687 -13.315 1.00 83.12 90 ILE A N 1
ATOM 682 C CA . ILE A 1 90 ? 1.842 -10.898 -12.867 1.00 83.12 90 ILE A CA 1
ATOM 683 C C . ILE A 1 90 ? 0.695 -11.796 -12.415 1.00 83.12 90 ILE A C 1
ATOM 685 O O . ILE A 1 90 ? 0.127 -11.570 -11.351 1.00 83.12 90 ILE A O 1
ATOM 689 N N . PHE A 1 91 ? 0.368 -12.834 -13.189 1.00 84.69 91 PHE A N 1
ATOM 690 C CA . PHE A 1 91 ? -0.742 -13.724 -12.848 1.00 84.69 91 PHE A CA 1
ATOM 691 C C . PHE A 1 91 ? -0.493 -14.441 -11.514 1.00 84.69 91 PHE A C 1
ATOM 693 O O . PHE A 1 91 ? -1.377 -14.500 -10.660 1.00 84.69 91 PHE A O 1
ATOM 700 N N . HIS A 1 92 ? 0.739 -14.903 -11.296 1.00 86.31 92 HIS A N 1
ATOM 701 C CA . HIS A 1 92 ? 1.140 -15.523 -10.037 1.00 86.31 92 HIS A CA 1
ATOM 702 C C . HIS A 1 92 ? 1.089 -14.521 -8.877 1.00 86.31 92 HIS A C 1
ATOM 704 O O . HIS A 1 92 ? 0.503 -14.830 -7.841 1.00 86.31 92 HIS A O 1
ATOM 710 N N . ALA A 1 93 ? 1.612 -13.305 -9.062 1.00 86.31 93 ALA A N 1
ATOM 711 C CA . ALA A 1 93 ? 1.590 -12.259 -8.041 1.00 86.31 93 ALA A CA 1
ATOM 712 C C . ALA A 1 93 ? 0.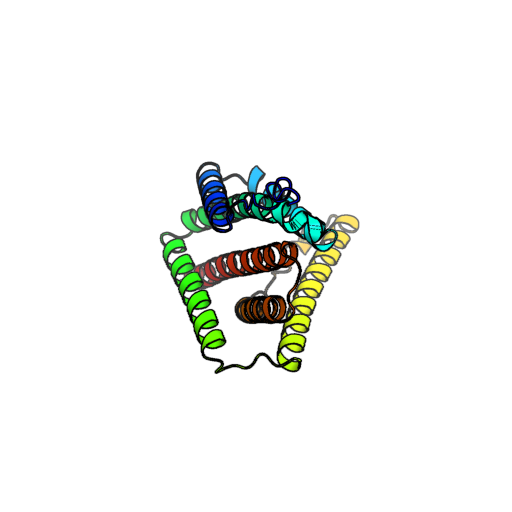158 -11.873 -7.634 1.00 86.31 93 ALA A C 1
ATOM 714 O O . ALA A 1 93 ? -0.140 -11.838 -6.444 1.00 86.31 93 ALA A O 1
ATOM 715 N N . VAL A 1 94 ? -0.748 -11.667 -8.598 1.00 88.25 94 VAL A N 1
ATOM 716 C CA . VAL A 1 94 ? -2.168 -11.372 -8.323 1.00 88.25 94 VAL A CA 1
ATOM 717 C C . VAL A 1 94 ? -2.851 -12.537 -7.601 1.00 88.25 94 VAL A C 1
ATOM 719 O O . VAL A 1 94 ? -3.622 -12.328 -6.666 1.00 88.25 94 VAL A O 1
ATOM 722 N N . SER A 1 95 ? -2.569 -13.780 -7.999 1.00 88.81 95 SER A N 1
ATOM 723 C CA . SER A 1 95 ? -3.150 -14.945 -7.325 1.00 88.81 95 SER A CA 1
ATOM 724 C C . SER A 1 95 ? -2.672 -15.068 -5.872 1.00 88.81 95 SER A C 1
ATOM 726 O O . SER A 1 95 ? -3.478 -15.344 -4.985 1.00 88.81 95 SER A O 1
ATOM 728 N N . LEU A 1 96 ? -1.392 -14.784 -5.608 1.00 88.88 96 LEU A N 1
ATOM 729 C CA . LEU A 1 96 ? -0.801 -14.837 -4.273 1.00 88.88 96 LEU A CA 1
ATOM 730 C C . LEU A 1 96 ? -1.302 -13.715 -3.367 1.00 88.88 96 LEU A C 1
ATOM 732 O O . LEU A 1 96 ? -1.543 -13.965 -2.185 1.00 88.88 96 LEU A O 1
ATOM 736 N N . THR A 1 97 ? -1.489 -12.498 -3.885 1.00 90.06 97 THR A N 1
ATOM 737 C CA . THR A 1 97 ? -2.048 -11.398 -3.087 1.00 90.06 97 THR A CA 1
ATOM 738 C C . THR A 1 97 ? -3.481 -11.672 -2.685 1.00 90.06 97 THR A C 1
ATOM 740 O O . THR A 1 97 ? -3.811 -11.527 -1.510 1.00 90.06 97 THR A O 1
ATOM 743 N N . LEU A 1 98 ? -4.317 -12.112 -3.629 1.00 90.56 98 LEU A N 1
ATOM 744 C CA . LEU A 1 98 ? -5.700 -12.474 -3.343 1.00 90.56 98 LEU A CA 1
ATOM 745 C C . LEU A 1 98 ? -5.756 -13.642 -2.360 1.00 90.56 98 LEU A C 1
ATOM 747 O O . LEU A 1 98 ? -6.465 -13.553 -1.361 1.00 90.56 98 LEU A O 1
ATOM 751 N N . ALA A 1 99 ? -4.963 -14.694 -2.579 1.00 91.19 99 ALA A N 1
ATOM 752 C CA . ALA A 1 99 ? -4.891 -15.825 -1.660 1.00 91.19 99 ALA A CA 1
ATOM 753 C C . ALA A 1 99 ? -4.486 -15.386 -0.244 1.00 91.19 99 ALA A C 1
ATOM 755 O O . ALA A 1 99 ? -5.134 -15.773 0.723 1.00 91.19 99 ALA A O 1
ATOM 756 N N . SER A 1 100 ? -3.469 -14.533 -0.117 1.00 88.56 100 SER A N 1
ATOM 757 C CA . SER A 1 100 ? -2.989 -14.038 1.179 1.00 88.56 100 SER A CA 1
ATOM 758 C C . SER A 1 100 ? -3.999 -13.127 1.872 1.00 88.56 100 SER A C 1
ATOM 760 O O . SER A 1 100 ? -4.201 -13.238 3.081 1.00 88.56 100 SER A O 1
ATOM 762 N N . PHE A 1 101 ? -4.669 -12.261 1.109 1.00 89.12 101 PHE A N 1
ATOM 763 C CA . PHE A 1 101 ? -5.741 -11.407 1.608 1.00 89.12 101 PHE A CA 1
ATOM 764 C C . PHE A 1 101 ? -6.904 -12.241 2.155 1.00 89.12 101 PHE A C 1
ATOM 766 O O . PHE A 1 101 ? -7.304 -12.052 3.303 1.00 89.12 101 PHE A O 1
ATOM 773 N N . PHE A 1 102 ? -7.406 -13.206 1.376 1.00 89.12 102 PHE A N 1
ATOM 774 C CA . PHE A 1 102 ? -8.493 -14.085 1.812 1.00 89.12 102 PHE A CA 1
ATOM 775 C C . PHE A 1 102 ? -8.082 -14.985 2.976 1.00 89.12 102 PHE A C 1
ATOM 777 O O . PHE A 1 102 ? -8.879 -15.187 3.888 1.00 89.12 102 PHE A O 1
ATOM 784 N N . LEU A 1 103 ? -6.847 -15.492 2.983 1.00 88.88 103 LEU A N 1
ATOM 785 C CA . LEU A 1 103 ? -6.323 -16.301 4.080 1.00 88.88 103 LEU A CA 1
ATOM 786 C C . LEU A 1 103 ? -6.292 -15.502 5.386 1.00 88.88 103 LEU A C 1
ATOM 788 O O . LEU A 1 103 ? -6.761 -15.998 6.406 1.00 88.88 103 LEU A O 1
ATOM 792 N N . MET A 1 104 ? -5.789 -14.264 5.353 1.00 84.81 104 MET A N 1
ATOM 793 C CA . MET A 1 104 ? -5.762 -13.385 6.526 1.00 84.81 104 MET A CA 1
ATOM 794 C C . MET A 1 104 ? -7.162 -12.970 6.971 1.00 84.81 104 MET A C 1
ATOM 796 O O . MET A 1 104 ? -7.445 -12.988 8.167 1.00 84.81 104 MET A O 1
ATOM 800 N N . LEU A 1 105 ? -8.056 -12.658 6.029 1.00 85.69 105 LEU A N 1
ATOM 801 C CA . LEU A 1 105 ? -9.453 -12.349 6.331 1.00 85.69 105 LEU A CA 1
ATOM 802 C C . LEU A 1 105 ? -10.139 -13.540 7.010 1.00 85.69 105 LEU A C 1
ATOM 804 O O . LEU A 1 105 ? -10.806 -13.371 8.029 1.00 85.69 105 LEU A O 1
ATOM 808 N N . PHE A 1 106 ? -9.922 -14.755 6.504 1.00 85.88 106 PHE A N 1
ATOM 809 C CA . PHE A 1 106 ? -10.447 -15.982 7.098 1.00 85.88 106 PHE A CA 1
ATOM 810 C C . PHE A 1 106 ? -9.850 -16.255 8.487 1.00 85.88 106 PHE A C 1
ATOM 812 O O . PHE A 1 106 ? -10.582 -16.592 9.420 1.00 85.88 106 PHE A O 1
ATOM 819 N N . LEU A 1 107 ? -8.538 -16.070 8.666 1.00 84.69 107 LEU A N 1
ATOM 820 C CA . LEU A 1 107 ? -7.859 -16.203 9.963 1.00 84.69 107 LEU A CA 1
ATOM 821 C C . LEU A 1 107 ? -8.396 -15.213 11.005 1.00 84.69 107 LEU A C 1
ATOM 823 O O . LEU A 1 107 ? -8.566 -15.567 12.173 1.00 84.69 107 LEU A O 1
ATOM 827 N N . TYR A 1 108 ? -8.664 -13.980 10.575 1.00 81.31 108 TYR A N 1
ATOM 828 C CA . TYR A 1 108 ? -9.213 -12.929 11.422 1.00 81.31 108 TYR A CA 1
ATOM 829 C C . TYR A 1 108 ? -10.674 -13.224 11.792 1.00 81.31 108 TYR A C 1
ATOM 831 O O . TYR A 1 108 ? -11.024 -13.257 12.972 1.00 81.31 108 TYR A O 1
ATOM 839 N N . GLN A 1 109 ? -11.518 -13.546 10.804 1.00 79.81 109 GLN A N 1
ATOM 840 C CA . GLN A 1 109 ? -12.939 -13.845 11.013 1.00 79.81 109 GLN A CA 1
ATOM 841 C C . GLN A 1 109 ? -13.159 -15.095 11.874 1.00 79.81 109 GLN A C 1
ATOM 843 O O . GLN A 1 109 ? -14.054 -15.123 12.717 1.00 79.81 109 GLN A O 1
ATOM 848 N N . SER A 1 110 ? -12.324 -16.123 11.705 1.00 81.12 110 SER A N 1
ATOM 849 C CA . SER A 1 110 ? -12.359 -17.333 12.537 1.00 81.12 110 SER A CA 1
ATOM 850 C C . SER A 1 110 ? -11.926 -17.083 13.990 1.00 81.12 110 SER A C 1
ATOM 852 O O . SER A 1 110 ? -12.029 -17.989 14.817 1.00 81.12 110 SER A O 1
ATOM 854 N N . ARG A 1 111 ? -11.473 -15.861 14.328 1.00 70.94 111 ARG A N 1
ATOM 855 C CA . ARG A 1 111 ? -11.012 -15.430 15.661 1.00 70.94 111 ARG A CA 1
ATOM 856 C C . ARG A 1 111 ? -9.947 -16.351 16.274 1.00 70.94 111 ARG A C 1
ATOM 858 O O . ARG A 1 111 ? -9.745 -16.331 17.490 1.00 70.94 111 ARG A O 1
ATOM 865 N N . ILE A 1 112 ? -9.247 -17.129 15.441 1.00 67.25 112 ILE A N 1
ATOM 866 C CA . ILE A 1 112 ? -8.161 -18.026 15.864 1.00 67.25 112 ILE A CA 1
ATOM 867 C C . ILE A 1 112 ? -6.985 -17.190 16.386 1.00 67.25 112 ILE A C 1
ATOM 869 O O . ILE A 1 112 ? -6.371 -17.540 17.393 1.00 67.25 112 ILE A O 1
ATOM 873 N N . ILE A 1 113 ? -6.719 -16.043 15.753 1.00 62.38 113 ILE A N 1
ATOM 874 C CA . ILE A 1 113 ? -5.716 -15.071 16.195 1.00 62.38 113 ILE A CA 1
ATOM 875 C C . ILE A 1 113 ? -6.436 -13.850 16.766 1.00 62.38 113 ILE A C 1
ATOM 877 O O . ILE A 1 113 ? -7.038 -13.072 16.032 1.00 62.38 113 ILE A O 1
ATOM 881 N N . ARG A 1 114 ? -6.360 -13.654 18.088 1.00 62.25 114 ARG A N 1
ATOM 882 C CA . ARG A 1 114 ? -6.795 -12.396 18.709 1.00 62.25 114 ARG A CA 1
ATOM 883 C C . ARG A 1 114 ? -5.689 -11.362 18.583 1.00 62.25 114 ARG A C 1
ATOM 885 O O . ARG A 1 114 ? -4.603 -11.533 19.140 1.00 62.25 114 ARG A O 1
ATOM 892 N N . VAL A 1 115 ? -5.995 -10.265 17.903 1.00 65.56 115 VAL A N 1
ATOM 893 C CA . VAL A 1 115 ? -5.111 -9.108 17.775 1.00 65.56 115 VAL A CA 1
ATOM 894 C C . VAL A 1 115 ? -5.020 -8.395 19.128 1.00 65.56 115 VAL A C 1
ATOM 896 O O . VAL A 1 115 ? -5.813 -7.523 19.469 1.00 65.56 115 VAL A O 1
ATOM 899 N N . THR A 1 116 ? -4.070 -8.812 19.965 1.00 76.94 116 THR A N 1
ATOM 900 C CA . THR A 1 116 ? -3.851 -8.173 21.271 1.00 76.94 116 THR A CA 1
ATOM 901 C C . THR A 1 116 ? -3.184 -6.806 21.110 1.00 76.94 116 THR A C 1
ATOM 903 O O . THR A 1 116 ? -2.405 -6.585 20.185 1.00 76.94 116 THR A O 1
ATOM 906 N N . GLU A 1 117 ? -3.409 -5.883 22.050 1.00 78.69 117 GLU A N 1
ATOM 907 C CA . GLU A 1 117 ? -2.768 -4.552 22.037 1.00 78.69 117 GLU A CA 1
ATOM 908 C C . GLU A 1 117 ? -1.227 -4.626 22.006 1.00 78.69 117 GLU A C 1
ATOM 910 O O . GLU A 1 117 ? -0.555 -3.777 21.413 1.00 78.69 117 GLU A O 1
ATOM 915 N N . ARG A 1 118 ? -0.653 -5.690 22.585 1.00 78.38 118 ARG A N 1
ATOM 916 C CA . ARG A 1 118 ? 0.787 -5.982 22.517 1.00 78.38 118 ARG A CA 1
ATOM 917 C C . ARG A 1 118 ? 1.225 -6.345 21.101 1.00 78.38 118 ARG A C 1
ATOM 919 O O . ARG A 1 118 ? 2.212 -5.798 20.625 1.00 78.38 118 ARG A O 1
ATOM 926 N N . PHE A 1 119 ? 0.473 -7.211 20.424 1.00 82.38 119 PHE A N 1
ATOM 927 C CA . PHE A 1 119 ? 0.742 -7.591 19.038 1.00 82.38 119 PHE A CA 1
ATOM 928 C C . PHE A 1 119 ? 0.670 -6.380 18.100 1.00 82.38 119 PHE A C 1
ATOM 930 O O . PHE A 1 119 ? 1.564 -6.177 17.283 1.00 82.38 119 PHE A O 1
ATOM 937 N N . LYS A 1 120 ? -0.318 -5.498 18.293 1.00 82.75 120 LYS A N 1
ATOM 938 C CA . LYS A 1 120 ? -0.433 -4.264 17.499 1.00 82.75 120 LYS A CA 1
ATOM 939 C C . LYS A 1 120 ? 0.730 -3.317 17.694 1.00 82.75 120 LYS A C 1
ATOM 941 O O . LYS A 1 120 ? 1.271 -2.799 16.724 1.00 82.75 120 LYS A O 1
ATOM 946 N N . SER A 1 121 ? 1.137 -3.129 18.945 1.00 82.62 121 SER A N 1
ATOM 947 C CA . SER A 1 121 ? 2.278 -2.279 19.276 1.00 82.62 121 SER A CA 1
ATOM 948 C C . SER A 1 121 ? 3.557 -2.787 18.607 1.00 82.62 121 SER A C 1
ATOM 950 O O . SER A 1 121 ? 4.290 -1.989 18.033 1.00 82.62 121 SER A O 1
ATOM 952 N N . VAL A 1 122 ? 3.795 -4.106 18.601 1.00 86.06 122 VAL A N 1
ATOM 953 C CA . VAL A 1 122 ? 4.930 -4.712 17.881 1.00 86.06 122 VAL A CA 1
ATOM 954 C C . VAL A 1 122 ? 4.863 -4.392 16.389 1.00 86.06 122 VAL A C 1
ATOM 956 O O . VAL A 1 122 ? 5.872 -3.990 15.812 1.00 86.06 122 VAL A O 1
ATOM 959 N N . ILE A 1 123 ? 3.682 -4.498 15.771 1.00 85.38 123 ILE A N 1
ATOM 960 C CA . ILE A 1 123 ? 3.542 -4.248 14.334 1.00 85.38 123 ILE A CA 1
ATOM 961 C C . ILE A 1 123 ? 3.757 -2.765 13.992 1.00 85.38 123 ILE A C 1
ATOM 963 O O . ILE A 1 123 ? 4.454 -2.431 13.033 1.00 85.38 123 ILE A O 1
ATOM 967 N N . ILE A 1 124 ? 3.203 -1.855 14.791 1.00 85.12 124 ILE A N 1
ATOM 968 C CA . ILE A 1 124 ? 3.376 -0.409 14.598 1.00 85.12 124 ILE A CA 1
ATOM 969 C C . ILE A 1 124 ? 4.850 -0.022 14.760 1.00 85.12 124 ILE A C 1
ATOM 971 O O . ILE A 1 124 ? 5.378 0.716 13.930 1.00 85.12 124 ILE A O 1
ATOM 975 N N . ILE A 1 125 ? 5.533 -0.563 15.776 1.00 87.62 125 ILE A N 1
ATOM 976 C CA . ILE A 1 125 ? 6.966 -0.327 15.992 1.00 87.62 125 ILE A CA 1
ATOM 977 C C . ILE A 1 125 ? 7.776 -0.850 14.805 1.00 87.62 125 ILE A C 1
ATOM 979 O O . ILE A 1 125 ? 8.609 -0.113 14.290 1.00 87.62 125 ILE A O 1
ATOM 983 N N . ALA A 1 126 ? 7.501 -2.063 14.317 1.00 84.81 126 ALA A N 1
ATOM 984 C CA . ALA A 1 126 ? 8.183 -2.618 13.148 1.00 84.81 126 ALA A CA 1
ATOM 985 C C . ALA A 1 126 ? 7.988 -1.741 11.895 1.00 84.81 126 ALA A C 1
ATOM 987 O O . ALA A 1 126 ? 8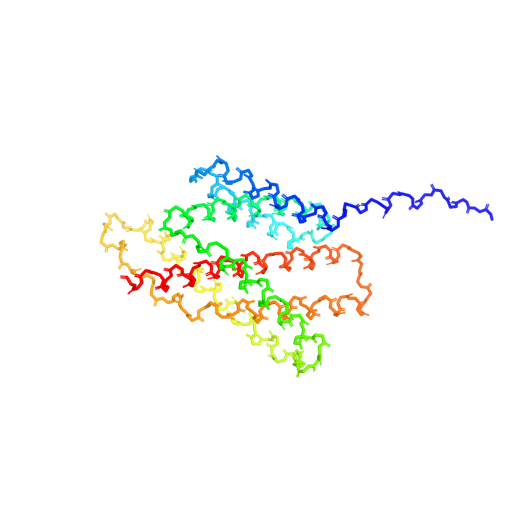.957 -1.425 11.205 1.00 84.81 126 ALA A O 1
ATOM 988 N N . THR A 1 127 ? 6.766 -1.253 11.652 1.00 83.88 127 THR A N 1
ATOM 989 C CA . THR A 1 127 ? 6.483 -0.310 10.552 1.00 83.88 127 THR A CA 1
ATOM 990 C C . THR A 1 127 ? 7.274 0.990 10.708 1.00 83.88 127 THR A C 1
ATOM 992 O O . THR A 1 127 ? 7.862 1.484 9.745 1.00 83.88 127 THR A O 1
ATOM 995 N N . ALA A 1 128 ? 7.316 1.538 11.926 1.00 85.12 128 ALA A N 1
ATOM 996 C CA . ALA A 1 128 ? 8.047 2.762 12.228 1.00 85.12 128 ALA A CA 1
ATOM 997 C C . ALA A 1 128 ? 9.564 2.574 12.069 1.00 85.12 128 ALA A C 1
ATOM 999 O O . ALA A 1 128 ? 10.231 3.448 11.523 1.00 85.12 128 ALA A O 1
ATOM 1000 N N . SER A 1 129 ? 10.116 1.428 12.476 1.00 83.75 129 SER A N 1
ATOM 1001 C CA . SER A 1 129 ? 11.531 1.097 12.281 1.00 83.75 129 SER A CA 1
ATOM 1002 C C . SER A 1 129 ? 11.911 1.071 10.801 1.00 83.75 129 SER A C 1
ATOM 1004 O O . SER A 1 129 ? 12.922 1.660 10.422 1.00 83.75 129 SER A O 1
ATOM 1006 N N . ILE A 1 130 ? 11.080 0.454 9.954 1.00 81.44 130 ILE A N 1
ATOM 1007 C CA . ILE A 1 130 ? 11.286 0.435 8.499 1.00 81.44 130 ILE A CA 1
ATOM 1008 C C . ILE A 1 130 ? 11.236 1.861 7.931 1.00 81.44 130 ILE A C 1
ATOM 1010 O O . ILE A 1 130 ? 12.080 2.237 7.121 1.00 81.44 130 ILE A O 1
ATOM 1014 N N . PHE A 1 131 ? 10.284 2.680 8.384 1.00 81.19 131 PHE A N 1
ATOM 1015 C CA . PHE A 1 131 ? 10.192 4.082 7.976 1.00 81.19 131 PHE A CA 1
ATOM 1016 C C . PHE A 1 131 ? 11.455 4.879 8.339 1.00 81.19 131 PHE A C 1
ATOM 1018 O O . PHE A 1 131 ? 11.990 5.597 7.497 1.00 81.19 131 PHE A O 1
ATOM 1025 N N . PHE A 1 132 ? 11.977 4.713 9.558 1.00 81.12 132 PHE A N 1
ATOM 1026 C CA . PHE A 1 132 ? 13.225 5.355 9.976 1.00 81.12 132 PHE A CA 1
ATOM 1027 C C . PHE A 1 132 ? 14.431 4.889 9.160 1.00 81.12 132 PHE A C 1
ATOM 1029 O O . PHE A 1 132 ? 15.284 5.709 8.832 1.00 81.12 132 PHE A O 1
ATOM 1036 N N . MET A 1 133 ? 14.497 3.607 8.791 1.00 78.81 133 MET A N 1
ATOM 1037 C CA . MET A 1 133 ? 15.551 3.100 7.911 1.00 78.81 133 MET A CA 1
ATOM 1038 C C . MET A 1 133 ? 15.531 3.817 6.553 1.00 78.81 133 MET A C 1
ATOM 1040 O O . MET A 1 133 ? 16.571 4.299 6.112 1.00 78.81 133 MET A O 1
ATOM 1044 N N . TYR A 1 134 ? 14.353 3.970 5.936 1.00 77.12 134 TYR A N 1
ATOM 1045 C CA . TYR A 1 134 ? 14.216 4.730 4.688 1.00 77.12 134 TYR A CA 1
ATOM 1046 C C . TYR A 1 134 ? 14.564 6.214 4.855 1.00 77.12 134 TYR A C 1
ATOM 1048 O O . TYR A 1 134 ? 15.163 6.807 3.960 1.00 77.12 134 TYR A O 1
ATOM 1056 N N . LEU A 1 135 ? 14.235 6.812 6.003 1.00 78.50 135 LEU A N 1
ATOM 1057 C CA . LEU A 1 135 ? 14.571 8.205 6.300 1.00 78.50 135 LEU A CA 1
ATOM 1058 C C . LEU A 1 135 ? 16.087 8.406 6.430 1.00 78.50 135 LEU A C 1
ATOM 1060 O O . LEU A 1 135 ? 16.617 9.387 5.915 1.00 78.50 135 LEU A O 1
ATOM 1064 N N . ILE A 1 136 ? 16.797 7.459 7.050 1.00 79.06 136 ILE A N 1
ATOM 1065 C CA . ILE A 1 136 ? 18.264 7.477 7.125 1.00 79.06 136 ILE A CA 1
ATOM 1066 C C . ILE A 1 136 ? 18.868 7.365 5.724 1.00 79.06 136 ILE A C 1
ATOM 1068 O O . ILE A 1 136 ? 19.719 8.185 5.390 1.00 79.06 136 ILE A O 1
ATOM 1072 N N . SER A 1 137 ? 18.400 6.423 4.894 1.00 74.81 137 SER A N 1
ATOM 1073 C CA . SER A 1 137 ? 18.844 6.293 3.497 1.00 74.81 137 SER A CA 1
ATOM 1074 C C . SER A 1 137 ? 18.645 7.593 2.711 1.00 74.81 137 SER A C 1
ATOM 1076 O O . SER A 1 137 ? 19.570 8.067 2.051 1.00 74.81 137 SER A O 1
ATOM 1078 N N . PHE A 1 138 ? 17.482 8.233 2.859 1.00 73.12 138 PHE A N 1
ATOM 1079 C CA . PHE A 1 138 ? 17.203 9.530 2.246 1.00 73.12 138 PHE A CA 1
ATOM 1080 C C . PHE A 1 138 ? 18.160 10.627 2.739 1.00 73.12 138 PHE A C 1
ATOM 1082 O O . PHE A 1 138 ? 18.700 11.380 1.933 1.00 73.12 138 PHE A O 1
ATOM 1089 N N . CYS A 1 139 ? 18.425 10.708 4.048 1.00 76.81 139 CYS A N 1
ATOM 1090 C CA . CYS A 1 139 ? 19.376 11.673 4.603 1.00 76.81 139 CYS A CA 1
ATOM 1091 C C . CYS A 1 139 ? 20.810 11.434 4.119 1.00 76.81 139 CYS A C 1
ATOM 1093 O O . CYS A 1 139 ? 21.519 12.402 3.848 1.00 76.81 139 CYS A O 1
ATOM 1095 N N . THR A 1 140 ? 21.244 10.176 4.002 1.00 72.38 140 THR A N 1
ATOM 1096 C CA . THR A 1 140 ? 22.583 9.847 3.499 1.00 72.38 140 THR A CA 1
ATOM 1097 C C . THR A 1 140 ? 22.737 10.223 2.033 1.00 72.38 140 THR A C 1
ATOM 1099 O O . THR A 1 140 ? 23.721 10.866 1.684 1.00 72.38 140 THR A O 1
ATOM 1102 N N . GLU A 1 141 ? 21.742 9.921 1.195 1.00 71.38 141 GLU A N 1
ATOM 1103 C CA . GLU A 1 141 ? 21.755 10.311 -0.217 1.00 71.38 141 GLU A CA 1
ATOM 1104 C C . GLU A 1 141 ? 21.725 11.837 -0.363 1.00 71.38 141 GLU A C 1
ATOM 1106 O O . GLU A 1 141 ? 22.531 12.404 -1.099 1.00 71.38 141 GLU A O 1
ATOM 1111 N N . PHE A 1 142 ? 20.863 12.522 0.394 1.00 71.06 142 PHE A N 1
ATOM 1112 C CA . PHE A 1 142 ? 20.757 13.981 0.379 1.00 71.06 142 PHE A CA 1
ATOM 1113 C C . PHE A 1 142 ? 22.059 14.673 0.809 1.00 71.06 142 PHE A C 1
ATOM 1115 O O . PHE A 1 142 ? 22.480 15.644 0.183 1.00 71.06 142 PHE A O 1
ATOM 1122 N N . LEU A 1 143 ? 22.730 14.161 1.844 1.00 69.00 143 LEU A N 1
ATOM 1123 C CA . LEU A 1 143 ? 24.013 14.694 2.303 1.00 69.00 143 LEU A CA 1
ATOM 1124 C C . LEU A 1 143 ? 25.140 14.413 1.298 1.00 69.00 143 LEU A C 1
ATOM 1126 O O . LEU A 1 143 ? 25.950 15.299 1.027 1.00 69.00 143 LEU A O 1
ATOM 1130 N N . SER A 1 144 ? 25.171 13.219 0.699 1.00 65.31 144 SER A N 1
ATOM 1131 C CA . SER A 1 144 ? 26.124 12.880 -0.363 1.00 65.31 144 SER A CA 1
ATOM 1132 C C . SER A 1 144 ? 25.967 13.778 -1.594 1.00 65.31 144 SER A C 1
ATOM 1134 O O . SER A 1 144 ? 26.975 14.229 -2.132 1.00 65.31 144 SER A O 1
ATOM 1136 N N . TYR A 1 145 ? 24.734 14.119 -1.987 1.00 64.31 145 TYR A N 1
ATOM 1137 C CA . TYR A 1 145 ? 24.459 15.068 -3.076 1.00 64.31 145 TYR A CA 1
ATOM 1138 C C . TYR A 1 145 ? 24.947 16.501 -2.792 1.00 64.31 145 TYR A C 1
ATOM 1140 O O . TYR A 1 145 ? 25.237 17.234 -3.734 1.00 64.31 145 TYR A O 1
ATOM 1148 N N . LEU A 1 146 ? 25.032 16.918 -1.523 1.00 65.62 146 LEU A N 1
ATOM 1149 C CA . LEU A 1 146 ? 25.440 18.277 -1.136 1.00 65.62 146 LEU A CA 1
ATOM 1150 C C . LEU A 1 146 ? 26.947 18.429 -0.886 1.00 65.62 146 LEU A C 1
ATOM 1152 O O . LEU A 1 146 ? 27.456 19.548 -0.940 1.00 65.62 146 LEU A O 1
ATOM 1156 N N . CYS A 1 147 ? 27.657 17.341 -0.574 1.00 64.31 147 CYS A N 1
ATOM 1157 C CA . CYS A 1 147 ? 29.029 17.411 -0.063 1.00 64.31 147 CYS A CA 1
ATOM 1158 C C . CYS A 1 147 ? 30.100 16.759 -0.954 1.00 64.31 147 CYS A C 1
ATOM 1160 O O . CYS A 1 1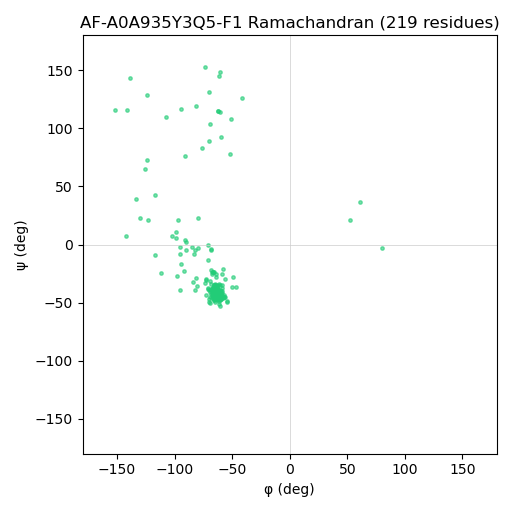47 ? 31.281 16.893 -0.629 1.00 64.31 147 CYS A O 1
ATOM 1162 N N . THR A 1 148 ? 29.772 16.020 -2.024 1.00 53.25 148 THR A N 1
ATOM 1163 C CA . THR A 1 148 ? 30.785 15.208 -2.734 1.00 53.25 148 THR A CA 1
ATOM 1164 C C . THR A 1 148 ? 30.487 14.997 -4.230 1.00 53.25 148 THR A C 1
ATOM 1166 O O . THR A 1 148 ? 29.557 14.284 -4.585 1.00 53.25 148 THR A O 1
ATOM 1169 N N . ASP A 1 149 ? 31.351 15.534 -5.106 1.00 54.62 149 ASP A N 1
ATOM 1170 C CA . ASP A 1 149 ? 31.423 15.265 -6.563 1.00 54.62 149 ASP A CA 1
ATOM 1171 C C . ASP A 1 149 ? 32.156 13.935 -6.898 1.00 54.62 149 ASP A C 1
ATOM 1173 O O . ASP A 1 149 ? 32.706 13.765 -7.987 1.00 54.62 149 ASP A O 1
ATOM 1177 N N . ASP A 1 150 ? 32.229 12.977 -5.964 1.00 55.59 150 ASP A N 1
ATOM 1178 C CA . ASP A 1 150 ? 32.953 11.711 -6.168 1.00 55.59 150 ASP A CA 1
ATOM 1179 C C . ASP A 1 150 ? 32.007 10.594 -6.669 1.00 55.59 150 ASP A C 1
ATOM 1181 O O . ASP A 1 150 ? 31.094 10.172 -5.948 1.00 55.59 150 ASP A O 1
ATOM 1185 N N . PRO A 1 151 ? 32.215 10.052 -7.886 1.00 57.91 151 PRO A N 1
ATOM 1186 C CA . PRO A 1 151 ? 31.384 8.992 -8.459 1.00 57.91 151 PRO A CA 1
ATOM 1187 C C . PRO A 1 151 ? 31.499 7.626 -7.753 1.00 57.91 151 PRO A C 1
ATOM 1189 O O . PRO A 1 151 ? 30.774 6.699 -8.121 1.00 57.91 151 PRO A O 1
ATOM 1192 N N . ARG A 1 152 ? 32.375 7.464 -6.750 1.00 51.00 152 ARG A N 1
ATOM 1193 C CA . ARG A 1 152 ? 32.648 6.173 -6.082 1.00 51.00 152 ARG A CA 1
ATOM 1194 C C . ARG A 1 152 ? 31.666 5.762 -4.981 1.00 51.00 152 ARG A C 1
ATOM 1196 O O . ARG A 1 152 ? 31.751 4.634 -4.504 1.00 51.00 152 ARG A O 1
ATOM 1203 N N . HIS A 1 153 ? 30.701 6.604 -4.620 1.00 51.16 153 HIS A N 1
ATOM 1204 C CA . HIS A 1 153 ? 29.654 6.249 -3.647 1.00 51.16 153 HIS A CA 1
ATOM 1205 C C . HIS A 1 153 ? 28.391 5.635 -4.272 1.00 51.16 153 HIS A C 1
ATOM 1207 O O . HIS A 1 153 ? 27.445 5.324 -3.555 1.00 51.16 153 HIS A O 1
ATOM 1213 N N . ARG A 1 154 ? 28.369 5.401 -5.593 1.00 50.34 154 ARG A N 1
ATOM 1214 C CA . ARG A 1 154 ? 27.198 4.851 -6.306 1.00 50.34 154 ARG A CA 1
ATOM 1215 C C . ARG A 1 154 ? 26.902 3.371 -6.030 1.00 50.34 154 ARG A C 1
ATOM 1217 O O . ARG A 1 154 ? 25.944 2.860 -6.597 1.00 50.34 154 ARG A O 1
ATOM 1224 N N . ASP A 1 155 ? 27.692 2.695 -5.196 1.00 46.47 155 ASP A N 1
ATOM 1225 C CA . ASP A 1 155 ? 27.600 1.242 -5.012 1.00 46.47 155 ASP A CA 1
ATOM 1226 C C . ASP A 1 155 ? 27.609 0.806 -3.536 1.00 46.47 155 ASP A C 1
ATOM 1228 O O . ASP A 1 155 ? 28.196 -0.209 -3.160 1.00 46.47 155 ASP A O 1
ATOM 1232 N N . SER A 1 156 ? 26.929 1.549 -2.654 1.00 44.75 156 SER A N 1
ATOM 1233 C CA . SER A 1 156 ? 26.431 0.927 -1.422 1.00 44.75 156 SER A CA 1
ATOM 1234 C C . SER A 1 156 ? 25.206 0.092 -1.786 1.00 44.75 156 SER A C 1
ATOM 1236 O O . SER A 1 156 ? 24.069 0.549 -1.699 1.00 44.75 156 SER A O 1
ATOM 1238 N N . GLY A 1 157 ? 25.456 -1.127 -2.264 1.00 45.25 157 GLY A N 1
ATOM 1239 C CA . GLY A 1 157 ? 24.425 -2.108 -2.566 1.00 45.25 157 GLY A CA 1
ATOM 1240 C C . GLY A 1 157 ? 23.482 -2.292 -1.378 1.00 45.25 157 GLY A C 1
ATOM 1241 O O . GLY A 1 157 ? 23.844 -2.899 -0.368 1.00 45.25 157 GLY A O 1
ATOM 1242 N N . ASN A 1 158 ? 22.262 -1.781 -1.530 1.00 46.16 158 ASN A N 1
ATOM 1243 C CA . ASN A 1 158 ? 21.142 -1.971 -0.619 1.00 46.16 158 ASN A CA 1
ATOM 1244 C C . ASN A 1 158 ? 20.833 -3.472 -0.519 1.00 46.16 158 ASN A C 1
ATOM 1246 O O . ASN A 1 158 ? 20.126 -4.049 -1.339 1.00 46.16 158 ASN A O 1
ATOM 1250 N N . ARG A 1 159 ? 21.426 -4.146 0.472 1.00 44.94 159 ARG A N 1
ATOM 1251 C CA . ARG A 1 159 ? 21.281 -5.593 0.701 1.00 44.94 159 ARG A CA 1
ATOM 1252 C C . ARG A 1 159 ? 20.613 -5.891 2.044 1.00 44.94 159 ARG A C 1
ATOM 1254 O O . ARG A 1 159 ? 21.008 -6.809 2.754 1.00 44.94 159 ARG A O 1
ATOM 1261 N N . SER A 1 160 ? 19.576 -5.129 2.377 1.00 45.25 160 SER A N 1
ATOM 1262 C CA . SER A 1 160 ? 18.726 -5.313 3.567 1.00 45.25 160 SER A CA 1
ATOM 1263 C C . SER A 1 160 ? 17.238 -5.491 3.211 1.00 45.25 160 SER A C 1
ATOM 1265 O O . SER A 1 160 ? 16.355 -5.313 4.042 1.00 45.25 160 SER A O 1
ATOM 1267 N N . GLU A 1 161 ? 16.936 -5.891 1.976 1.00 54.28 161 GLU A N 1
ATOM 1268 C CA . GLU A 1 161 ? 15.574 -5.882 1.412 1.00 54.28 161 GLU A CA 1
ATOM 1269 C C . GLU A 1 161 ? 14.848 -7.237 1.482 1.00 54.28 161 GLU A C 1
ATOM 1271 O O . GLU A 1 161 ? 13.975 -7.499 0.669 1.00 54.28 161 GLU A O 1
ATOM 1276 N N . LEU A 1 162 ? 15.243 -8.155 2.369 1.00 48.00 162 LEU A N 1
ATOM 1277 C CA . LEU A 1 162 ? 14.543 -9.446 2.530 1.00 48.00 162 LEU A CA 1
ATOM 1278 C C . LEU A 1 162 ? 13.821 -9.574 3.873 1.00 48.00 162 LEU A C 1
ATOM 1280 O O . LEU A 1 162 ? 12.852 -10.311 3.965 1.00 48.00 162 LEU A O 1
ATOM 1284 N N . VAL A 1 163 ? 14.258 -8.845 4.904 1.00 43.34 163 VAL A N 1
ATOM 1285 C CA . VAL A 1 163 ? 13.698 -8.970 6.264 1.00 43.34 163 VAL A CA 1
ATOM 1286 C C . VAL A 1 163 ? 12.583 -7.944 6.530 1.00 43.34 163 VAL A C 1
ATOM 1288 O O . VAL A 1 163 ? 11.775 -8.131 7.430 1.00 43.34 163 VAL A O 1
ATOM 1291 N N . CYS A 1 164 ? 12.471 -6.884 5.719 1.00 55.19 164 CYS A N 1
ATOM 1292 C CA . C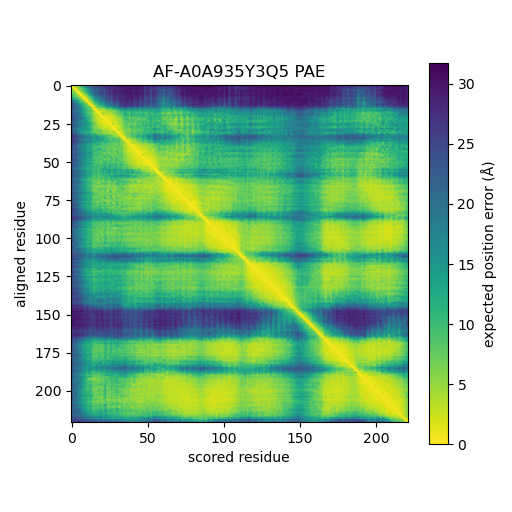YS A 1 164 ? 11.393 -5.888 5.844 1.00 55.19 164 CYS A CA 1
ATOM 1293 C C . CYS A 1 164 ? 10.071 -6.296 5.153 1.00 55.19 164 CYS A C 1
ATOM 1295 O O . CYS A 1 164 ? 9.068 -5.599 5.303 1.00 55.19 164 CYS A O 1
ATOM 1297 N N . CYS A 1 165 ? 10.063 -7.392 4.392 1.00 56.03 165 CYS A N 1
ATOM 1298 C CA . CYS A 1 165 ? 9.016 -7.724 3.419 1.00 56.03 165 CYS A CA 1
ATOM 1299 C C . CYS A 1 165 ? 7.780 -8.393 4.045 1.00 56.03 165 CYS A C 1
ATOM 1301 O O . CYS A 1 165 ? 6.646 -8.040 3.721 1.00 56.03 165 CYS A O 1
ATOM 1303 N N . ASP A 1 166 ? 7.977 -9.286 5.020 1.00 61.34 166 ASP A N 1
ATOM 1304 C CA . ASP A 1 166 ? 6.890 -10.079 5.627 1.00 61.34 166 ASP A CA 1
ATOM 1305 C C . ASP A 1 166 ? 5.947 -9.251 6.516 1.00 61.34 166 ASP A C 1
ATOM 1307 O O . ASP A 1 166 ? 4.839 -9.665 6.865 1.00 61.34 166 ASP A O 1
ATOM 1311 N N . HIS A 1 167 ? 6.352 -8.032 6.864 1.00 75.00 167 HIS A N 1
ATOM 1312 C CA . HIS A 1 167 ? 5.591 -7.165 7.752 1.00 75.00 167 HIS A CA 1
ATOM 1313 C C . HIS A 1 167 ? 4.256 -6.686 7.152 1.00 75.00 167 HIS A C 1
ATOM 1315 O O . HIS A 1 167 ? 3.315 -6.364 7.878 1.00 75.00 167 HIS A O 1
ATOM 1321 N N . ARG A 1 168 ? 4.125 -6.663 5.819 1.00 79.81 168 ARG A N 1
ATOM 1322 C CA . ARG A 1 168 ? 2.906 -6.178 5.143 1.00 79.81 168 ARG A CA 1
ATOM 1323 C C . ARG A 1 168 ? 1.685 -7.061 5.401 1.00 79.81 168 ARG A C 1
ATOM 1325 O O . ARG A 1 168 ? 0.589 -6.533 5.573 1.00 79.81 168 ARG A O 1
ATOM 1332 N N . PHE A 1 169 ? 1.878 -8.374 5.523 1.00 79.44 169 PHE A N 1
ATOM 1333 C CA . PHE A 1 169 ? 0.810 -9.304 5.901 1.00 79.44 169 PHE A CA 1
ATOM 1334 C C . PHE A 1 169 ? 0.291 -9.027 7.317 1.00 79.44 169 PHE A C 1
ATOM 1336 O O . PHE A 1 169 ? -0.905 -9.129 7.573 1.00 79.44 169 PHE A O 1
ATOM 1343 N N . LEU A 1 170 ? 1.186 -8.642 8.231 1.00 82.69 170 LEU A N 1
ATOM 1344 C CA . LEU A 1 170 ? 0.830 -8.266 9.599 1.00 82.69 170 LEU A CA 1
ATOM 1345 C C . LEU A 1 170 ? 0.087 -6.927 9.634 1.00 82.69 170 LEU A C 1
ATOM 1347 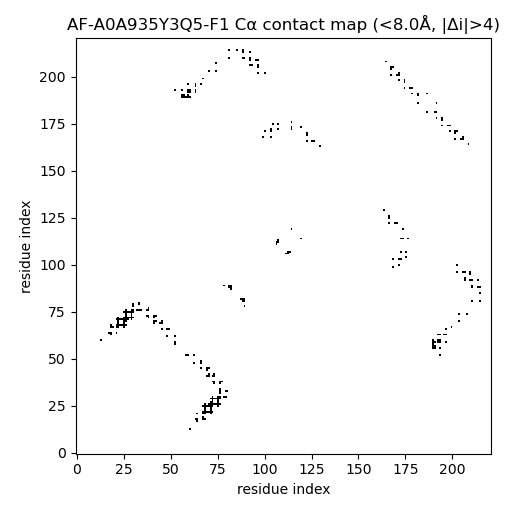O O . LEU A 1 170 ? -0.857 -6.769 10.405 1.00 82.69 170 LEU A O 1
ATOM 1351 N N . ASN A 1 171 ? 0.477 -5.982 8.776 1.00 86.94 171 ASN A N 1
ATOM 1352 C CA . ASN A 1 171 ? -0.192 -4.689 8.670 1.00 86.94 171 ASN A CA 1
ATOM 1353 C C . ASN A 1 171 ? -1.649 -4.830 8.199 1.00 86.94 171 ASN A C 1
ATOM 1355 O O . ASN A 1 171 ? -2.522 -4.149 8.724 1.00 86.94 171 ASN A O 1
ATOM 1359 N N . LEU A 1 172 ? -1.932 -5.791 7.312 1.00 87.25 172 LEU A N 1
ATOM 1360 C CA . LEU A 1 172 ? -3.300 -6.113 6.890 1.00 87.25 172 LEU A CA 1
ATOM 1361 C C . LEU A 1 172 ? -4.194 -6.535 8.072 1.00 87.25 172 LEU A C 1
ATOM 1363 O O . LEU A 1 172 ? -5.377 -6.208 8.115 1.00 87.25 172 LEU A O 1
ATOM 1367 N N . LEU A 1 173 ? -3.626 -7.223 9.067 1.00 84.94 173 LEU A N 1
ATOM 1368 C CA . LEU A 1 173 ? -4.354 -7.605 10.277 1.00 84.94 173 LEU A CA 1
ATOM 1369 C C . LEU A 1 173 ? -4.711 -6.388 11.146 1.00 84.94 173 LEU A C 1
ATOM 1371 O O . LEU A 1 173 ? -5.765 -6.377 11.779 1.00 84.94 173 LEU A O 1
ATOM 1375 N N . LEU A 1 174 ? -3.850 -5.362 11.170 1.00 85.75 174 LEU A N 1
ATOM 1376 C CA . LEU A 1 174 ? -4.166 -4.090 11.828 1.00 85.75 174 LEU A CA 1
ATOM 1377 C C . LEU A 1 174 ? -5.282 -3.344 11.109 1.00 85.75 174 LEU A C 1
ATOM 1379 O O . LEU A 1 174 ? -6.121 -2.746 11.779 1.00 85.75 174 LEU A O 1
ATOM 1383 N N . ASP A 1 175 ? -5.302 -3.391 9.777 1.00 87.44 175 ASP A N 1
ATOM 1384 C CA . ASP A 1 175 ? -6.355 -2.757 8.985 1.00 87.44 175 ASP A CA 1
ATOM 1385 C C . ASP A 1 175 ? -7.723 -3.397 9.282 1.00 87.44 175 ASP A C 1
ATOM 1387 O O . ASP A 1 175 ? -8.713 -2.685 9.461 1.00 87.44 175 ASP A O 1
ATOM 1391 N N . PHE A 1 176 ? -7.781 -4.727 9.429 1.00 86.12 176 PHE A N 1
ATOM 1392 C CA . PHE A 1 176 ? -9.005 -5.428 9.838 1.00 86.12 176 PHE A CA 1
ATOM 1393 C C . PHE A 1 176 ? -9.427 -5.115 11.284 1.00 86.12 176 PHE A C 1
ATOM 1395 O O . PHE A 1 176 ? -10.609 -4.863 11.518 1.00 86.12 176 PHE A O 1
ATOM 1402 N N . ASP A 1 177 ? -8.483 -5.051 12.235 1.00 85.38 177 ASP A N 1
ATOM 1403 C CA . ASP A 1 177 ? -8.772 -4.647 13.626 1.00 85.38 177 ASP A CA 1
ATOM 1404 C C . ASP A 1 177 ? -9.287 -3.205 13.705 1.00 85.38 177 ASP A C 1
ATOM 1406 O O . ASP A 1 177 ? -10.228 -2.913 14.444 1.00 85.38 177 ASP A O 1
ATOM 1410 N N . PHE A 1 178 ? -8.717 -2.296 12.909 1.00 82.81 178 PHE A N 1
ATOM 1411 C CA . PHE A 1 178 ? -9.182 -0.914 12.823 1.00 82.81 178 PHE A CA 1
ATOM 1412 C C . PHE A 1 178 ? -10.609 -0.825 12.266 1.00 82.81 178 PHE A C 1
ATOM 1414 O O . PHE A 1 178 ? -11.403 -0.012 12.742 1.00 82.81 178 PHE A O 1
ATOM 1421 N N . PHE A 1 179 ? -10.955 -1.684 11.305 1.00 80.81 179 PHE A N 1
ATOM 1422 C CA . PHE A 1 179 ? -12.297 -1.752 10.733 1.00 80.81 179 PHE A CA 1
ATOM 1423 C C . PHE A 1 179 ? -13.336 -2.291 11.733 1.00 80.81 179 PHE A C 1
ATOM 1425 O O . PHE A 1 179 ? -14.358 -1.638 11.945 1.00 80.81 179 PHE A O 1
ATOM 1432 N N . GLU A 1 180 ? -13.071 -3.427 12.396 1.00 79.38 180 GLU A N 1
ATOM 1433 C CA . GLU A 1 180 ? -14.003 -4.022 13.378 1.00 79.38 180 GLU A CA 1
ATOM 1434 C C . GLU A 1 180 ? -14.225 -3.069 14.562 1.00 79.38 180 GLU A C 1
ATOM 1436 O O . GLU A 1 180 ? -15.366 -2.748 14.897 1.00 79.38 180 GLU A O 1
ATOM 1441 N N . LYS A 1 181 ? -13.148 -2.499 15.124 1.00 78.56 181 LYS A N 1
ATOM 1442 C CA . LYS A 1 181 ? -13.255 -1.513 16.213 1.00 78.56 181 LYS A CA 1
ATOM 1443 C C . LYS A 1 181 ? -13.937 -0.221 15.779 1.00 78.56 181 LYS A C 1
ATOM 1445 O O . LYS A 1 181 ? -14.639 0.396 16.579 1.00 78.56 181 LYS A O 1
ATOM 1450 N N . GLY A 1 182 ? -13.732 0.207 14.535 1.00 73.62 182 GLY A N 1
ATOM 1451 C CA . GLY A 1 182 ? -14.380 1.397 13.994 1.00 73.62 182 GLY A CA 1
ATOM 1452 C C . GLY A 1 182 ? -15.894 1.235 13.861 1.00 73.62 182 GLY A C 1
ATOM 1453 O O . GLY A 1 182 ? -16.640 2.172 14.156 1.00 73.62 182 GLY A O 1
ATOM 1454 N N . GLN A 1 183 ? -16.340 0.030 13.500 1.00 74.44 183 GLN A N 1
ATOM 1455 C CA . GLN A 1 183 ? -17.752 -0.331 13.432 1.00 74.44 183 GLN A CA 1
ATOM 1456 C C . GLN A 1 183 ? -18.373 -0.480 14.832 1.00 74.44 183 GLN A C 1
ATOM 1458 O O . GLN A 1 183 ? -19.458 0.048 15.076 1.00 74.44 183 GLN A O 1
ATOM 1463 N N . GLU A 1 184 ? -17.677 -1.133 15.770 1.00 72.88 184 GLU A N 1
ATOM 1464 C CA . GLU A 1 184 ? -18.129 -1.293 17.163 1.00 72.88 184 GLU A CA 1
ATOM 1465 C C . GLU A 1 184 ? -18.233 0.043 17.915 1.00 72.88 184 GLU A C 1
ATOM 1467 O O . GLU A 1 184 ? -19.146 0.239 18.716 1.00 72.88 184 GLU A O 1
ATOM 1472 N N . ALA A 1 185 ? -17.329 0.988 17.639 1.00 73.50 185 ALA A N 1
ATOM 1473 C CA . ALA A 1 185 ? -17.323 2.314 18.254 1.00 73.50 185 ALA A CA 1
ATOM 1474 C C . ALA A 1 185 ? -18.338 3.298 17.635 1.00 73.50 185 ALA A C 1
ATOM 1476 O O . ALA A 1 185 ? -18.443 4.432 18.104 1.00 73.50 185 ALA A O 1
ATOM 1477 N N . GLY A 1 186 ? -19.073 2.898 16.587 1.00 69.69 186 GLY A N 1
ATOM 1478 C CA . GLY A 1 186 ? -20.053 3.755 15.912 1.00 69.69 186 GLY A CA 1
ATOM 1479 C C . GLY A 1 186 ? -19.435 5.013 15.293 1.00 69.69 186 GLY A C 1
ATOM 1480 O O . GLY A 1 186 ? -20.039 6.087 15.349 1.00 69.69 186 GLY A O 1
ATOM 1481 N N . LEU A 1 187 ? -18.212 4.907 14.756 1.00 71.81 187 LEU A N 1
ATOM 1482 C CA . LEU A 1 187 ? -17.494 6.053 14.199 1.00 71.81 187 LEU A CA 1
ATOM 1483 C C . LEU A 1 187 ? -18.264 6.698 13.029 1.00 71.81 187 LEU A C 1
ATOM 1485 O O . LEU A 1 187 ? -18.962 6.020 12.275 1.00 71.81 187 LEU A O 1
ATOM 1489 N N . PRO A 1 188 ? -18.138 8.024 12.845 1.00 69.44 188 PRO A N 1
ATOM 1490 C CA . PRO A 1 188 ? -18.816 8.736 11.766 1.00 69.44 188 PRO A CA 1
ATOM 1491 C C . PRO A 1 188 ? -18.373 8.233 10.381 1.00 69.44 188 PRO A C 1
ATOM 1493 O O . PRO A 1 188 ? -17.201 7.938 10.165 1.00 69.44 188 PRO A O 1
ATOM 1496 N N . LYS A 1 189 ? -19.301 8.211 9.412 1.00 67.69 189 LYS A N 1
ATOM 1497 C CA . LYS A 1 189 ? -19.146 7.586 8.076 1.00 67.69 189 LYS A CA 1
ATOM 1498 C C . LYS A 1 189 ? -17.869 7.935 7.295 1.00 67.69 189 LYS A C 1
ATOM 1500 O O . LYS A 1 189 ? -17.423 7.143 6.474 1.00 67.69 189 LYS A O 1
ATOM 1505 N N . TYR A 1 190 ? -17.261 9.104 7.501 1.00 68.75 190 TYR A N 1
ATOM 1506 C CA . TYR A 1 190 ? -16.009 9.460 6.818 1.00 68.75 190 TYR A CA 1
ATOM 1507 C C . TYR A 1 190 ? -14.805 8.616 7.285 1.00 68.75 190 TYR A C 1
ATOM 1509 O O . TYR A 1 190 ? -13.829 8.493 6.548 1.00 68.75 190 TYR A O 1
ATOM 1517 N N . MET A 1 191 ? -14.864 8.014 8.480 1.00 75.62 191 MET A N 1
ATOM 1518 C CA . MET A 1 191 ? -13.837 7.094 8.982 1.00 75.62 191 MET A CA 1
ATOM 1519 C C . MET A 1 191 ? -13.819 5.770 8.214 1.00 75.62 191 MET A C 1
ATOM 1521 O O . MET A 1 191 ? -12.743 5.211 8.030 1.00 75.62 191 MET A O 1
ATOM 1525 N N . GLU A 1 192 ? -14.965 5.297 7.711 1.00 77.25 192 GLU A N 1
ATOM 1526 C CA . GLU A 1 192 ? -15.028 4.090 6.869 1.00 77.25 192 GLU A CA 1
ATOM 1527 C C . GLU A 1 192 ? -14.213 4.281 5.583 1.00 77.25 192 GLU A C 1
ATOM 1529 O O . GLU A 1 192 ? -13.462 3.398 5.179 1.00 77.25 192 GLU A O 1
ATOM 1534 N N . TRP A 1 193 ? -14.286 5.474 4.984 1.00 75.94 193 TRP A N 1
ATOM 1535 C CA . TRP A 1 193 ? -13.490 5.846 3.811 1.00 75.94 193 TRP A CA 1
ATOM 1536 C C . TRP A 1 193 ? -11.997 5.904 4.106 1.00 75.94 193 TRP A C 1
ATOM 1538 O O . TRP A 1 193 ? -11.188 5.459 3.296 1.00 75.94 193 TRP A O 1
ATOM 1548 N N . TYR A 1 194 ? -11.633 6.433 5.271 1.00 79.19 194 TYR A N 1
ATOM 1549 C CA . TYR A 1 194 ? -10.245 6.464 5.712 1.00 79.19 194 TYR A CA 1
ATOM 1550 C C . TYR A 1 194 ? -9.697 5.045 5.942 1.00 79.19 194 TYR A C 1
ATOM 1552 O O . TYR A 1 194 ? -8.597 4.729 5.491 1.00 79.19 194 TYR A O 1
ATOM 1560 N N . ALA A 1 195 ? -10.485 4.170 6.577 1.00 81.38 195 ALA A N 1
ATOM 1561 C CA . ALA A 1 195 ? -10.139 2.763 6.779 1.00 81.38 195 ALA A CA 1
ATOM 1562 C C . ALA A 1 195 ? -9.999 2.013 5.443 1.00 81.38 195 ALA A C 1
ATOM 1564 O O . ALA A 1 195 ? -9.014 1.310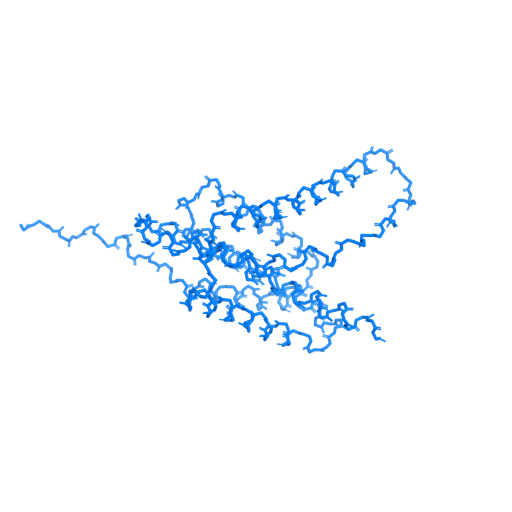 5.228 1.00 81.38 195 ALA A O 1
ATOM 1565 N N . ALA A 1 196 ? -10.942 2.211 4.517 1.00 82.06 196 ALA A N 1
ATOM 1566 C CA . ALA A 1 196 ? -10.907 1.612 3.185 1.00 82.06 196 ALA A CA 1
ATOM 1567 C C . ALA A 1 196 ? -9.703 2.094 2.361 1.00 82.06 196 ALA A C 1
ATOM 1569 O O . ALA A 1 196 ? -9.081 1.299 1.659 1.00 82.06 196 ALA A O 1
ATOM 1570 N N . MET A 1 197 ? -9.342 3.377 2.470 1.00 82.50 197 MET A N 1
ATOM 1571 C CA . MET A 1 197 ? -8.136 3.915 1.841 1.00 82.50 197 MET A CA 1
ATOM 1572 C C . MET A 1 197 ? -6.884 3.229 2.393 1.00 82.50 197 MET A C 1
ATOM 1574 O O . MET A 1 197 ? -6.067 2.769 1.604 1.00 82.50 197 MET A O 1
ATOM 1578 N N . GLY A 1 198 ? -6.750 3.116 3.720 1.00 83.06 198 GLY A N 1
ATOM 1579 C CA . GLY A 1 198 ? -5.628 2.421 4.364 1.00 83.06 198 GLY A CA 1
ATOM 1580 C C . GLY A 1 198 ? -5.499 0.966 3.910 1.00 83.06 198 GLY A C 1
ATOM 1581 O O . GLY A 1 198 ? -4.420 0.543 3.495 1.00 83.06 198 GLY A O 1
ATOM 1582 N N . LEU A 1 199 ? -6.623 0.247 3.861 1.00 86.44 199 LEU A N 1
ATOM 1583 C CA . LEU A 1 199 ? -6.679 -1.117 3.340 1.00 86.44 199 LEU A CA 1
ATOM 1584 C C . LEU A 1 199 ? -6.210 -1.193 1.874 1.00 86.44 199 LEU A C 1
ATOM 1586 O O . LEU A 1 199 ? -5.457 -2.098 1.516 1.00 86.44 199 LEU A O 1
ATOM 1590 N N . LEU A 1 200 ? -6.614 -0.235 1.030 1.00 85.50 200 LEU A N 1
ATOM 1591 C CA . LEU A 1 200 ? -6.176 -0.144 -0.368 1.00 85.50 200 LEU A CA 1
ATOM 1592 C C . LEU A 1 200 ? -4.654 0.031 -0.454 1.00 85.50 200 LEU A C 1
ATOM 1594 O O . LEU A 1 200 ? -4.014 -0.716 -1.195 1.00 85.50 200 LEU A O 1
ATOM 1598 N N . VAL A 1 201 ? -4.068 0.941 0.340 1.00 84.62 201 VAL A N 1
ATOM 1599 C CA . VAL A 1 201 ? -2.603 1.124 0.411 1.00 84.62 201 VAL A CA 1
ATOM 1600 C C . VAL A 1 201 ? -1.918 -0.199 0.743 1.00 84.62 201 VAL A C 1
ATOM 1602 O O . VAL A 1 201 ? -0.973 -0.595 0.059 1.00 84.62 201 VAL A O 1
ATOM 1605 N N . THR A 1 202 ? -2.392 -0.899 1.777 1.00 87.94 202 THR A N 1
ATOM 1606 C CA . THR A 1 202 ? -1.785 -2.156 2.227 1.00 87.94 202 THR A CA 1
ATOM 1607 C C . THR A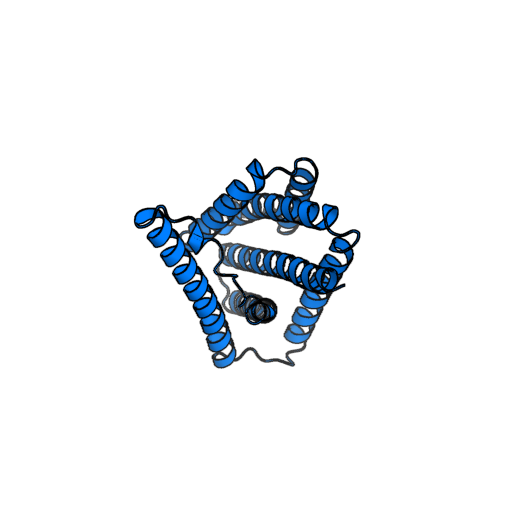 1 202 ? -1.891 -3.247 1.163 1.00 87.94 202 THR A C 1
ATOM 1609 O O . THR A 1 202 ? -0.910 -3.952 0.931 1.00 87.94 202 THR A O 1
ATOM 1612 N N . ILE A 1 203 ? -3.027 -3.369 0.468 1.00 87.81 203 ILE A N 1
ATOM 1613 C CA . ILE A 1 203 ? -3.211 -4.350 -0.616 1.00 87.81 203 ILE A CA 1
ATOM 1614 C C . ILE A 1 203 ? -2.289 -4.048 -1.804 1.00 87.81 203 ILE A C 1
ATOM 1616 O O . ILE A 1 203 ? -1.650 -4.960 -2.332 1.00 87.81 203 ILE A O 1
ATOM 1620 N N . VAL A 1 204 ? -2.187 -2.783 -2.217 1.00 86.19 204 VAL A N 1
ATOM 1621 C CA . VAL A 1 204 ? -1.278 -2.364 -3.294 1.00 86.19 204 VAL A CA 1
ATOM 1622 C C . VAL A 1 204 ? 0.174 -2.660 -2.921 1.00 86.19 204 VAL A C 1
ATOM 1624 O O . VAL A 1 204 ? 0.920 -3.233 -3.715 1.00 86.19 204 VAL A O 1
ATOM 1627 N N . TRP A 1 205 ? 0.568 -2.343 -1.690 1.00 85.00 205 TRP A N 1
ATOM 1628 C CA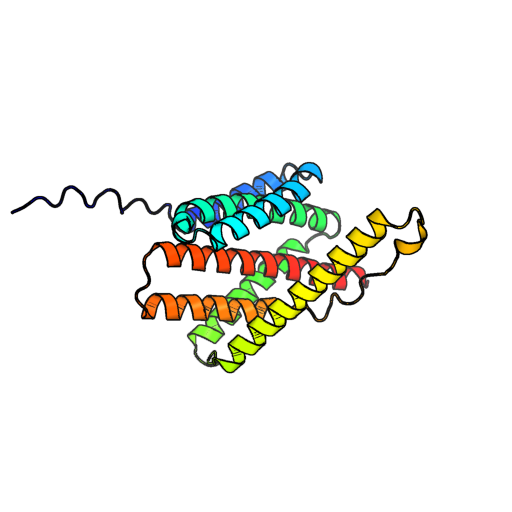 . TRP A 1 205 ? 1.901 -2.663 -1.189 1.00 85.00 205 TRP A CA 1
ATOM 1629 C C . TRP A 1 205 ? 2.175 -4.161 -1.160 1.00 85.00 205 TRP A C 1
ATOM 1631 O O . TRP A 1 205 ? 3.246 -4.591 -1.580 1.00 85.00 205 TRP A O 1
ATOM 1641 N N . LEU A 1 206 ? 1.208 -4.956 -0.705 1.00 87.31 206 LEU A N 1
ATOM 1642 C CA . LEU A 1 206 ? 1.305 -6.411 -0.711 1.00 87.31 206 LEU A CA 1
ATOM 1643 C C . LEU A 1 206 ? 1.524 -6.947 -2.133 1.00 87.31 206 LEU A C 1
ATOM 1645 O O . LEU A 1 206 ? 2.303 -7.874 -2.329 1.00 87.31 206 LEU A O 1
ATOM 1649 N N . TYR A 1 207 ? 0.883 -6.341 -3.136 1.00 86.88 207 TYR A N 1
ATOM 1650 C CA . TYR A 1 207 ? 1.079 -6.691 -4.542 1.00 86.88 207 TYR A CA 1
ATOM 1651 C C . TYR A 1 207 ? 2.476 -6.386 -5.066 1.00 86.88 207 TYR A C 1
ATOM 1653 O O . TYR A 1 207 ? 3.102 -7.260 -5.670 1.00 86.88 207 TYR A O 1
ATOM 1661 N N . LEU A 1 208 ? 2.988 -5.186 -4.805 1.00 84.75 208 LEU A N 1
ATOM 1662 C CA . LEU A 1 208 ? 4.357 -4.837 -5.181 1.00 84.75 208 LEU A CA 1
ATOM 1663 C C . LEU A 1 208 ? 5.374 -5.756 -4.496 1.00 84.75 208 LEU A C 1
ATOM 1665 O O . LEU A 1 208 ? 6.375 -6.132 -5.106 1.00 84.75 208 LEU A O 1
ATOM 1669 N N . GLU A 1 209 ? 5.090 -6.167 -3.261 1.00 84.12 209 GLU A N 1
ATOM 1670 C CA . GLU A 1 209 ? 5.920 -7.115 -2.529 1.00 84.12 209 GLU A CA 1
ATOM 1671 C C . GLU A 1 209 ? 5.916 -8.500 -3.185 1.00 84.12 209 GLU A C 1
ATOM 1673 O O . GLU A 1 209 ? 6.982 -9.056 -3.436 1.00 84.12 209 GLU A O 1
ATOM 1678 N N . MET A 1 210 ? 4.749 -9.030 -3.568 1.00 85.38 210 MET A N 1
ATOM 1679 C CA . MET A 1 210 ? 4.676 -10.296 -4.310 1.00 85.38 210 MET A CA 1
ATOM 1680 C C . MET A 1 210 ? 5.433 -10.219 -5.639 1.00 85.38 210 MET A C 1
ATOM 1682 O O . MET A 1 210 ? 6.203 -11.125 -5.954 1.00 85.38 210 MET A O 1
ATOM 1686 N N . LEU A 1 211 ? 5.276 -9.130 -6.401 1.00 84.19 211 LEU A N 1
ATOM 1687 C CA . LEU A 1 211 ? 6.040 -8.919 -7.637 1.00 84.19 211 LEU A CA 1
ATOM 1688 C C . LEU A 1 211 ? 7.552 -8.947 -7.384 1.00 84.19 211 LEU A C 1
ATOM 1690 O O . LEU A 1 211 ? 8.293 -9.598 -8.124 1.00 84.19 211 LEU A O 1
ATOM 1694 N N . ARG A 1 212 ? 8.012 -8.268 -6.330 1.00 79.75 212 ARG A N 1
ATOM 1695 C CA . ARG A 1 212 ? 9.428 -8.207 -5.959 1.00 79.75 212 ARG A CA 1
ATOM 1696 C C . ARG A 1 212 ? 9.957 -9.566 -5.499 1.00 79.75 212 ARG A C 1
ATOM 1698 O O . ARG A 1 212 ? 11.043 -9.962 -5.922 1.00 79.75 212 ARG A O 1
ATOM 1705 N N . LEU A 1 213 ? 9.199 -10.296 -4.680 1.00 80.69 213 LEU A N 1
ATOM 1706 C CA . LEU A 1 213 ? 9.561 -11.639 -4.222 1.00 80.69 213 LEU A CA 1
ATOM 1707 C C . LEU A 1 213 ? 9.698 -12.607 -5.400 1.00 80.69 213 LEU A C 1
ATOM 1709 O O . LEU A 1 213 ? 10.719 -13.287 -5.514 1.00 80.69 213 LEU A O 1
ATOM 1713 N N . LEU A 1 214 ? 8.720 -12.625 -6.311 1.00 81.12 214 LEU A N 1
ATOM 1714 C CA . LEU A 1 214 ? 8.767 -13.486 -7.493 1.00 81.12 214 LEU A CA 1
ATOM 1715 C C . LEU A 1 214 ? 9.912 -13.105 -8.430 1.00 81.12 214 LEU A C 1
ATOM 1717 O O . LEU A 1 214 ? 10.615 -13.988 -8.913 1.00 81.12 214 LEU A O 1
ATOM 1721 N N . SER A 1 215 ? 10.144 -11.810 -8.651 1.00 75.44 215 SER A N 1
ATOM 1722 C CA . SER A 1 215 ? 11.266 -11.343 -9.469 1.00 75.44 215 SER A CA 1
ATOM 1723 C C . SER A 1 215 ? 12.612 -11.787 -8.901 1.00 75.44 215 SER A C 1
ATOM 1725 O O . SER A 1 215 ? 13.472 -12.226 -9.656 1.00 75.44 215 SER A O 1
ATOM 1727 N N . LYS A 1 216 ? 12.787 -11.747 -7.576 1.00 74.62 216 LYS A N 1
ATOM 1728 C CA . LYS A 1 216 ? 14.039 -12.144 -6.921 1.00 74.62 216 LYS A CA 1
ATOM 1729 C C . LYS A 1 216 ? 14.280 -13.651 -6.930 1.00 74.62 216 LYS A C 1
ATOM 1731 O O . LYS A 1 216 ? 15.430 -14.081 -6.924 1.00 74.62 216 LYS A O 1
ATOM 1736 N N . ILE A 1 217 ? 13.214 -14.450 -6.900 1.00 74.75 217 ILE A N 1
ATOM 1737 C CA . ILE A 1 217 ? 13.305 -15.902 -7.096 1.00 74.75 217 ILE A CA 1
ATOM 1738 C C . ILE A 1 217 ? 13.649 -16.185 -8.561 1.00 74.75 217 ILE A C 1
ATOM 1740 O O . ILE A 1 217 ? 14.601 -16.908 -8.822 1.00 74.75 217 ILE A O 1
ATOM 1744 N N . SER A 1 218 ? 12.954 -15.539 -9.500 1.00 75.19 218 SER A N 1
ATOM 1745 C CA . SER A 1 218 ? 13.181 -15.716 -10.936 1.00 75.19 218 SER A CA 1
ATOM 1746 C C . SER A 1 218 ? 14.535 -15.195 -11.423 1.00 75.19 218 SER A C 1
ATOM 1748 O O . SER A 1 218 ? 14.993 -15.642 -12.462 1.00 75.19 218 SER A O 1
ATOM 1750 N N . SER A 1 219 ? 15.164 -14.244 -10.726 1.00 67.38 219 SER A N 1
ATOM 1751 C CA . SER A 1 219 ? 16.487 -13.713 -11.082 1.00 67.38 219 SER A CA 1
ATOM 1752 C C . SER A 1 219 ? 17.653 -14.548 -10.539 1.00 67.38 219 SER A C 1
ATOM 1754 O O . SER A 1 219 ? 18.804 -14.139 -10.686 1.00 67.38 219 SER A O 1
ATOM 1756 N N . ARG A 1 220 ? 17.373 -15.614 -9.776 1.00 59.16 220 ARG A N 1
ATOM 1757 C CA . ARG A 1 220 ? 18.391 -16.514 -9.203 1.00 59.16 220 ARG A CA 1
ATOM 1758 C C . ARG A 1 220 ? 18.644 -17.756 -10.060 1.00 59.16 220 ARG A C 1
ATOM 1760 O O . ARG A 1 220 ? 19.609 -18.457 -9.761 1.00 59.16 220 ARG A O 1
ATOM 1767 N N . ASP A 1 221 ? 17.827 -17.965 -11.087 1.00 44.31 221 ASP A N 1
ATOM 1768 C CA . ASP A 1 221 ? 18.042 -18.913 -12.183 1.00 44.31 221 ASP A CA 1
ATOM 1769 C C . ASP A 1 221 ? 18.607 -18.173 -13.408 1.00 44.31 221 ASP A C 1
ATOM 1771 O O . ASP A 1 221 ? 19.460 -18.763 -14.109 1.00 44.31 221 ASP A O 1
#

Sequence (221 aa):
MLSWSDHDNARRCPDIPLGGLLLLAGAATGWYYPSNLFLWPAAIAGLVLVLIASFKKEWSPIIAPIYAVVEGLFVGTISLLYASAFQGIIFHAVSLTLASFFLMLFLYQSRIIRVTERFKSVIIIATASIFFMYLISFCTEFLSYLCTDDPRHRDSGNRSELVCCDHRFLNLLLDFDFFEKGQEAGLPKYMEWYAAMGLLVTIVWLYLEMLRLLSKISSRD

Foldseek 3Di:
DDDPPPPPVVPPQPDPVLLVVLLQVLLVVLLVDQDPVLQVVLVVVLVVLLVVCVVPLLCLSVSSSVSSSSLSNNLSNVVNVLCVVDPPLLVVLVVVLVVLLVVLVCCVVVVVDDCDPVLVVVLVVLVVVVVVVVVVVVVVVVVCVVPDPDPVVPDPPPPPPPVSLVSLSVVLNVLVVLVVVCVVVVHPPSVVSVSSSSNVVSSSSSSVSSSVVSVVVVVVD

Radius of gyration: 20.19 Å; Cα contacts (8 Å, |Δi|>4): 169; chains: 1; bounding box: 79×37×45 Å

pLDDT: mean 72.76, std 12.93, range [32.72, 91.19]